Protein AF-A0A9E4J9W4-F1 (afdb_monomer)

Foldseek 3Di:
DDDDDDDDDDDDDDDDDDDDDDDDDDDDDDDPDPDPPPPPQPQDDFADDDQAWDAAQVRQKTKWKKWAAPVGDIDTWGWADDADNFWGFTDRDDNVDTFKIWGWADCCVPPLAIWIFMATPDLIKMKMKMFRSNDGQADPVRHGFQGMDIDIDHRNDPDDPDPDPDPVNVVVCCVVVDPSRDTGDGHGSVPGDDD

Solvent-accessible surface area (backbone atoms only — not comparable to full-atom values): 12034 Å² total; per-residue (Å²): 137,89,80,86,84,84,84,82,86,85,83,86,79,84,91,80,88,87,85,88,87,89,81,89,85,88,83,89,78,76,90,79,77,94,73,82,78,77,79,69,74,92,65,70,74,53,34,70,71,52,66,46,30,46,47,27,61,90,24,37,29,32,32,42,36,42,36,36,42,96,90,68,55,69,49,66,28,32,56,50,81,85,62,56,58,39,34,42,40,28,17,68,88,44,91,89,49,69,30,33,43,39,35,49,44,89,33,42,96,79,73,39,14,30,28,41,37,43,36,57,74,60,57,55,12,34,42,37,39,42,30,39,38,82,50,49,67,47,50,98,88,67,48,77,44,55,27,65,51,79,46,78,43,75,52,57,71,81,68,74,83,66,84,82,69,50,72,65,54,48,51,50,49,40,68,72,69,51,56,79,58,52,72,37,83,70,34,37,62,69,69,38,80,86,128

Mean predicted aligned error: 15.11 Å

Radius of gyration: 28.65 Å; Cα contacts (8 Å, |Δi|>4): 311; chains: 1; bounding box: 55×94×48 Å

Secondary structure (DSSP, 8-state):
-PPPP------PPPP--------------------------S--------SS-EEETTTTEEEEEEEE-TTS-EEE-EE-SS--SSEEEEESS-TTSEEEEEEEEE-HHHHS-EEEEEEE--SSEEEEEEEETTS-SB-TT-PBP--EEEEEE---------TT--HHHHHHHHHHH--S--EEEEE-GGGSPP-

pLDDT: mean 75.74, std 21.85, range [36.53, 98.75]

Nearest PDB structures (foldseek):
  7n34-assembly1_A  TM=3.536E-01  e=7.628E-01  Yersinia aleksiciae
  7n35-assembly2_A  TM=3.300E-01  e=1.867E+00  Yersinia aleksiciae

Sequence (195 aa):
MVFPVVLLLVVAGPLGANEPEAVATAAPHEAENPASLDLESEGDEGCVESDTVMCLQDGRYSVTIEWEKPDGEKGSAKVARPRTKDSGLFYFFDYNNWEVLLKVLDGCAVNEHHWVYAASASDVGMTLVVRDTTLPDQDADGRMLVNSKTFSFEPHSRRAQMPDESDEDYQANVLAKGHPALTASNAFPDACASS

Structure (mmCIF, N/CA/C/O back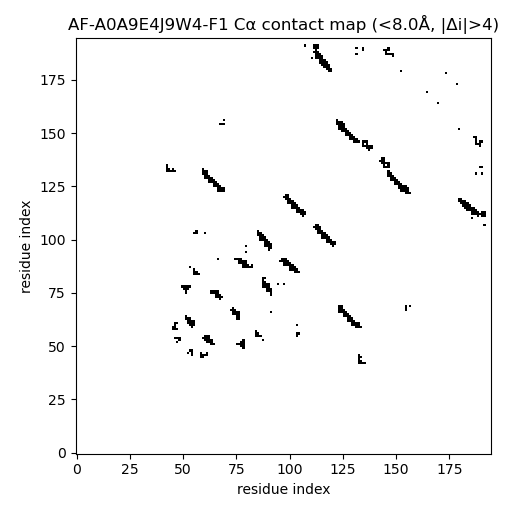bone):
data_AF-A0A9E4J9W4-F1
#
_entry.id   AF-A0A9E4J9W4-F1
#
loop_
_atom_site.group_PDB
_atom_site.id
_atom_site.type_symbol
_atom_site.label_atom_id
_atom_site.label_alt_id
_atom_site.label_comp_id
_atom_site.label_asym_id
_atom_site.label_entity_id
_atom_site.label_seq_id
_atom_site.pdbx_PDB_ins_code
_atom_site.Cartn_x
_atom_site.Cartn_y
_atom_site.Cartn_z
_atom_site.occupancy
_atom_site.B_iso_or_equiv
_atom_site.auth_seq_id
_atom_site.auth_comp_id
_atom_site.auth_asym_id
_atom_site.auth_atom_id
_atom_site.pdbx_PDB_model_num
ATOM 1 N N . MET A 1 1 ? -29.028 -43.267 -23.651 1.00 40.09 1 MET A N 1
ATOM 2 C CA . MET A 1 1 ? -27.726 -43.498 -24.314 1.00 40.09 1 MET A CA 1
ATOM 3 C C . MET A 1 1 ? -26.711 -43.820 -23.229 1.00 40.09 1 MET A C 1
ATOM 5 O O . MET A 1 1 ? -26.812 -43.264 -22.145 1.00 40.09 1 MET A O 1
ATOM 9 N N . VAL A 1 2 ? -25.884 -44.828 -23.478 1.00 41.75 2 VAL A N 1
ATOM 10 C CA . VAL A 1 2 ? -25.189 -45.677 -22.496 1.00 41.75 2 VAL A CA 1
ATOM 11 C C . VAL A 1 2 ? -23.839 -45.068 -22.099 1.00 41.75 2 VAL A C 1
ATOM 13 O O . VAL A 1 2 ? -23.071 -44.700 -22.980 1.00 41.75 2 VAL A O 1
ATOM 16 N N . PHE A 1 3 ? -23.540 -44.998 -20.797 1.00 37.19 3 PHE A N 1
ATOM 17 C CA . PHE A 1 3 ? -22.189 -44.753 -20.269 1.00 37.19 3 PHE A CA 1
ATOM 18 C C . PHE A 1 3 ? -21.497 -46.105 -20.016 1.00 37.19 3 PHE A C 1
ATOM 20 O O . PHE A 1 3 ? -22.124 -46.971 -19.399 1.00 37.19 3 PHE A O 1
ATOM 27 N N . PRO A 1 4 ? -20.245 -46.335 -20.458 1.00 57.94 4 PRO A N 1
ATOM 28 C CA . PRO A 1 4 ? -19.547 -47.573 -20.149 1.00 57.94 4 PRO A CA 1
ATOM 29 C C . PRO A 1 4 ? -18.936 -47.515 -18.742 1.00 57.94 4 PRO A C 1
ATOM 31 O O . PRO A 1 4 ? -18.208 -46.592 -18.386 1.00 57.94 4 PRO A O 1
ATOM 34 N N . VAL A 1 5 ? -19.248 -48.543 -17.957 1.00 41.62 5 VAL A N 1
ATOM 35 C CA . VAL A 1 5 ? -18.636 -48.868 -16.667 1.00 41.62 5 VAL A CA 1
ATOM 36 C C . VAL A 1 5 ? -17.260 -49.483 -16.936 1.00 41.62 5 VAL A C 1
ATOM 38 O O . VAL A 1 5 ? -17.174 -50.523 -17.586 1.00 41.62 5 VAL A O 1
ATOM 41 N N . VAL A 1 6 ? -16.187 -48.862 -16.439 1.00 45.19 6 VAL A N 1
ATOM 42 C CA . VAL A 1 6 ? -14.844 -49.463 -16.416 1.00 45.19 6 VAL A CA 1
ATOM 43 C C . VAL A 1 6 ? -14.612 -50.054 -15.028 1.00 45.19 6 VAL A C 1
ATOM 45 O O . VAL A 1 6 ? -14.499 -49.340 -14.036 1.00 45.19 6 VAL A O 1
ATOM 48 N N . LEU A 1 7 ? -14.590 -51.384 -14.980 1.00 37.72 7 LEU A N 1
ATOM 49 C CA . LEU A 1 7 ? -14.296 -52.214 -13.817 1.00 37.72 7 LEU A CA 1
ATOM 50 C C . LEU A 1 7 ? -12.770 -52.367 -13.694 1.00 37.72 7 LEU A C 1
ATOM 52 O O . LEU A 1 7 ? -12.158 -53.033 -14.528 1.00 37.72 7 LEU A O 1
ATOM 56 N N . LEU A 1 8 ? -12.154 -51.761 -12.675 1.00 41.88 8 LEU A N 1
ATOM 57 C CA . LEU A 1 8 ? -10.738 -51.973 -12.355 1.00 41.88 8 LEU A CA 1
ATOM 58 C C . LEU A 1 8 ? -10.615 -53.129 -11.345 1.00 41.88 8 LEU A C 1
ATOM 60 O O . LEU A 1 8 ? -11.102 -53.038 -10.219 1.00 41.88 8 LEU A O 1
ATOM 64 N N . LEU A 1 9 ? -9.989 -54.229 -11.765 1.00 40.75 9 LEU A N 1
ATOM 65 C 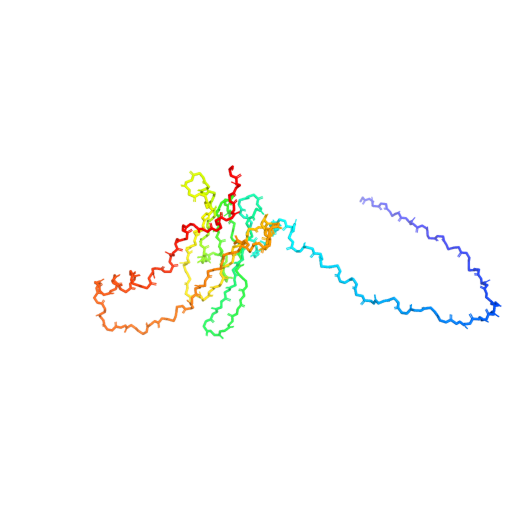CA . LEU A 1 9 ? -9.664 -55.391 -10.932 1.00 40.75 9 LEU A CA 1
ATOM 66 C C . LEU A 1 9 ? -8.462 -55.078 -10.026 1.00 40.75 9 LEU A C 1
ATOM 68 O O . LEU A 1 9 ? -7.374 -54.788 -10.516 1.00 40.75 9 LEU A O 1
ATOM 72 N N . VAL A 1 10 ? -8.653 -55.188 -8.710 1.00 42.84 10 VAL A N 1
ATOM 73 C CA . VAL A 1 10 ? -7.576 -55.192 -7.707 1.00 42.84 10 VAL A CA 1
ATOM 74 C C . VAL A 1 10 ? -7.053 -56.624 -7.573 1.00 42.84 10 VAL A C 1
ATOM 76 O O . VAL A 1 10 ? -7.813 -57.528 -7.229 1.00 42.84 10 VAL A O 1
ATOM 79 N N . VAL A 1 11 ? -5.763 -56.842 -7.841 1.00 46.88 11 VAL A N 1
ATOM 80 C CA . VAL A 1 11 ? -5.088 -58.130 -7.610 1.00 46.88 11 VAL A CA 1
ATOM 81 C C . VAL A 1 11 ? -4.341 -58.054 -6.278 1.00 46.88 11 VAL A C 1
ATOM 83 O O . VAL A 1 11 ? -3.412 -57.265 -6.129 1.00 46.88 11 VAL A O 1
ATOM 86 N N . ALA A 1 12 ? -4.761 -58.866 -5.306 1.00 42.09 12 ALA A N 1
ATOM 87 C CA . ALA A 1 12 ? -4.090 -59.045 -4.020 1.00 42.09 12 ALA A CA 1
ATOM 88 C C . ALA A 1 12 ? -2.952 -60.078 -4.148 1.00 42.09 12 ALA A C 1
ATOM 90 O O . ALA A 1 12 ? -3.188 -61.210 -4.569 1.00 42.09 12 ALA A O 1
ATOM 91 N N . GLY A 1 13 ? -1.724 -59.687 -3.792 1.00 43.47 13 GLY A N 1
ATOM 92 C CA . GLY A 1 13 ? -0.571 -60.586 -3.645 1.00 43.47 13 GLY A CA 1
ATOM 93 C C . GLY A 1 13 ? -0.479 -61.173 -2.226 1.00 43.47 13 GLY A C 1
ATOM 94 O O . GLY A 1 13 ? -1.018 -60.576 -1.292 1.00 43.47 13 GLY A O 1
ATOM 95 N N . PRO A 1 14 ? 0.159 -62.345 -2.040 1.00 51.69 14 PRO A N 1
ATOM 96 C CA . PRO A 1 14 ? 0.088 -63.086 -0.788 1.00 51.69 14 PRO A CA 1
ATOM 97 C C . PRO A 1 14 ? 1.025 -62.543 0.297 1.00 51.69 14 PRO A C 1
ATOM 99 O O . PRO A 1 14 ? 2.137 -62.085 0.039 1.00 51.69 14 PRO A O 1
ATOM 102 N N . LEU A 1 15 ? 0.539 -62.674 1.531 1.00 39.22 15 LEU A N 1
ATOM 103 C CA . LEU A 1 15 ? 1.220 -62.430 2.797 1.00 39.22 15 LEU A CA 1
ATOM 104 C C . LEU A 1 15 ? 2.363 -63.440 2.991 1.00 39.22 15 LEU A C 1
ATOM 106 O O . LEU A 1 15 ? 2.118 -64.642 3.083 1.00 39.22 15 LEU A O 1
ATOM 110 N N . GLY A 1 16 ? 3.599 -62.949 3.072 1.00 36.53 16 GLY A N 1
ATOM 111 C CA . GLY A 1 16 ? 4.771 -63.717 3.488 1.00 36.53 16 GLY A CA 1
ATOM 112 C C . GLY A 1 16 ? 5.208 -63.280 4.880 1.00 36.53 16 GLY A C 1
ATOM 113 O O . GLY A 1 16 ? 5.730 -62.182 5.045 1.00 36.53 16 GLY A O 1
ATOM 114 N N . ALA A 1 17 ? 4.961 -64.132 5.872 1.00 42.09 17 ALA A N 1
ATOM 115 C CA . ALA A 1 17 ? 5.467 -64.002 7.232 1.00 42.09 17 ALA A CA 1
ATOM 116 C C . ALA A 1 17 ? 6.948 -64.404 7.288 1.00 42.09 17 ALA A C 1
ATOM 118 O O . ALA A 1 17 ? 7.301 -65.438 6.727 1.00 42.09 17 ALA A O 1
ATOM 119 N N . ASN A 1 18 ? 7.781 -63.624 7.981 1.00 39.56 18 ASN A N 1
ATOM 120 C CA . ASN A 1 18 ? 9.059 -64.077 8.537 1.00 39.56 18 ASN A CA 1
ATOM 121 C C . ASN A 1 18 ? 9.551 -63.104 9.622 1.00 39.56 18 ASN A C 1
ATOM 123 O O . ASN A 1 18 ? 9.911 -61.972 9.325 1.00 39.56 18 ASN A O 1
ATOM 127 N N . GLU A 1 19 ? 9.601 -63.594 10.857 1.00 40.97 19 GLU A N 1
ATOM 128 C CA . GLU A 1 19 ? 10.420 -63.133 11.989 1.00 40.97 19 GLU A CA 1
ATOM 129 C C . GLU A 1 19 ? 10.500 -64.316 12.985 1.00 40.97 19 GLU A C 1
ATOM 131 O O . GLU A 1 19 ? 9.614 -65.180 12.922 1.00 40.97 19 GLU A O 1
ATOM 136 N N . PRO A 1 20 ? 11.449 -64.387 13.946 1.00 49.16 20 PRO A N 1
ATOM 137 C CA . PRO A 1 20 ? 12.605 -63.511 14.194 1.00 49.16 20 PRO A CA 1
ATOM 138 C C . PRO A 1 20 ? 13.917 -64.279 14.519 1.00 49.16 20 PRO A C 1
ATOM 140 O O . PRO A 1 20 ? 13.883 -65.422 14.958 1.00 49.16 20 PRO A O 1
ATOM 143 N N . GLU A 1 21 ? 15.078 -63.620 14.448 1.00 39.62 21 GLU A N 1
ATOM 144 C CA . GLU A 1 21 ? 16.197 -63.919 15.361 1.00 39.62 21 GLU A CA 1
ATOM 145 C C . GLU A 1 21 ? 16.888 -62.617 15.777 1.00 39.62 21 GLU A C 1
ATOM 147 O O . GLU A 1 21 ? 17.316 -61.810 14.954 1.00 39.62 21 GLU A O 1
ATOM 152 N N . ALA A 1 22 ? 16.952 -62.415 17.091 1.00 39.72 22 ALA A N 1
ATOM 153 C CA . ALA A 1 22 ? 17.559 -61.279 17.757 1.00 39.72 22 ALA A CA 1
ATOM 154 C C . ALA A 1 22 ? 18.961 -61.647 18.248 1.00 39.72 22 ALA A C 1
ATOM 156 O O . ALA A 1 22 ? 19.110 -62.665 18.916 1.00 39.72 22 ALA A O 1
ATOM 157 N N . VAL A 1 23 ? 19.948 -60.769 18.048 1.00 37.78 23 VAL A N 1
ATOM 158 C CA . VAL A 1 23 ? 21.103 -60.651 18.953 1.00 37.78 23 VAL A CA 1
ATOM 159 C C . VAL A 1 23 ? 21.488 -59.179 19.067 1.00 37.78 23 VAL A C 1
ATOM 161 O O . VAL A 1 23 ? 21.827 -58.522 18.087 1.00 37.78 23 VAL A O 1
ATOM 164 N N . ALA A 1 24 ? 21.419 -58.671 20.294 1.00 41.31 24 ALA A N 1
ATOM 165 C CA . ALA A 1 24 ? 21.788 -57.320 20.668 1.00 41.31 24 ALA A CA 1
ATOM 166 C C . ALA A 1 24 ? 23.300 -57.196 20.923 1.00 41.31 24 ALA A C 1
ATOM 168 O O . ALA A 1 24 ? 23.922 -58.067 21.529 1.00 41.31 24 ALA A O 1
ATOM 169 N N . THR A 1 25 ? 23.871 -56.051 20.559 1.00 37.06 25 THR A N 1
ATOM 170 C CA . THR A 1 25 ? 24.978 -55.429 21.295 1.00 37.06 25 THR A CA 1
ATOM 171 C C . THR A 1 25 ? 24.794 -53.919 21.217 1.00 37.06 25 THR A C 1
ATOM 173 O O . THR A 1 25 ? 24.696 -53.352 20.133 1.00 37.06 25 THR A O 1
ATOM 176 N N . ALA A 1 26 ? 24.701 -53.290 22.386 1.00 39.28 26 ALA A N 1
ATOM 177 C CA . ALA A 1 26 ? 24.590 -51.854 22.574 1.00 39.28 26 ALA A CA 1
ATOM 178 C C . ALA A 1 26 ? 25.929 -51.294 23.069 1.00 39.28 26 ALA A C 1
ATOM 180 O O . ALA A 1 26 ? 26.507 -51.844 24.005 1.00 39.28 26 ALA A O 1
ATOM 181 N N . ALA A 1 27 ? 26.364 -50.175 22.490 1.00 48.28 27 ALA A N 1
ATOM 182 C CA . ALA A 1 27 ? 27.070 -49.091 23.174 1.00 48.28 27 ALA A CA 1
ATOM 183 C C . ALA A 1 27 ? 26.976 -47.807 22.314 1.00 48.28 27 ALA A C 1
ATOM 185 O O . ALA A 1 27 ? 26.840 -47.915 21.095 1.00 48.28 27 ALA A O 1
ATOM 186 N N . PRO A 1 28 ? 26.968 -46.615 22.935 1.00 44.03 28 PRO A N 1
ATOM 187 C CA . PRO A 1 28 ? 26.318 -45.419 22.406 1.00 44.03 28 PRO A CA 1
ATOM 188 C C . PRO A 1 28 ? 27.281 -44.541 21.601 1.00 44.03 28 PRO A C 1
ATOM 190 O O . PRO A 1 28 ? 28.422 -44.350 22.014 1.00 44.03 28 PRO A O 1
ATOM 193 N N . HIS A 1 29 ? 26.807 -43.960 20.499 1.00 44.25 29 HIS A N 1
ATOM 194 C CA . HIS A 1 29 ? 27.486 -42.841 19.852 1.00 44.25 29 HIS A CA 1
ATOM 195 C C . HIS A 1 29 ? 26.563 -41.626 19.877 1.00 44.25 29 HIS A C 1
ATOM 197 O O . HIS A 1 29 ? 25.445 -41.695 19.376 1.00 44.25 29 HIS A O 1
ATOM 203 N N . GLU A 1 30 ? 27.057 -40.594 20.563 1.00 45.34 30 GLU A N 1
ATOM 204 C CA . GLU A 1 30 ? 26.755 -39.169 20.479 1.00 45.34 30 GLU A CA 1
ATOM 205 C C . GLU A 1 30 ? 25.381 -38.737 19.944 1.00 45.34 30 GLU A C 1
ATOM 207 O O . GLU A 1 30 ? 25.027 -38.933 18.786 1.00 45.34 30 GLU A O 1
ATOM 212 N N . ALA A 1 31 ? 24.658 -38.010 20.795 1.00 46.22 31 ALA A N 1
ATOM 213 C CA . ALA A 1 31 ? 23.544 -37.167 20.402 1.00 46.22 31 ALA A CA 1
ATOM 214 C C . ALA A 1 31 ? 23.989 -36.146 19.339 1.00 46.22 31 ALA A C 1
ATOM 216 O O . ALA A 1 31 ? 24.624 -35.140 19.659 1.00 46.22 31 ALA A O 1
ATOM 217 N N . GLU A 1 32 ? 23.629 -36.386 18.080 1.00 52.22 32 GLU A N 1
ATOM 218 C CA . GLU A 1 32 ? 23.668 -35.355 17.050 1.00 52.22 32 GLU A CA 1
ATOM 219 C C . GLU A 1 32 ? 22.502 -34.386 17.306 1.00 52.22 32 GLU A C 1
ATOM 221 O O . GLU A 1 32 ? 21.323 -34.738 17.292 1.00 52.22 32 GLU A O 1
ATOM 226 N N . ASN A 1 33 ? 22.884 -33.168 17.676 1.00 57.22 33 ASN A N 1
ATOM 227 C CA . ASN A 1 33 ? 22.053 -32.044 18.081 1.00 57.22 33 ASN A CA 1
ATOM 228 C C . ASN A 1 33 ? 20.895 -31.746 17.090 1.00 57.22 33 ASN A C 1
ATOM 230 O O . ASN A 1 33 ? 21.168 -31.492 15.916 1.00 57.22 33 ASN A O 1
ATOM 234 N N . PRO A 1 34 ? 19.621 -31.690 17.532 1.00 55.09 34 PRO A N 1
ATOM 235 C CA . PRO A 1 34 ? 18.485 -31.353 16.681 1.00 55.09 34 PRO A CA 1
ATOM 236 C C . PRO A 1 34 ? 18.298 -29.832 16.635 1.00 55.09 34 PRO A C 1
ATOM 238 O O . PRO A 1 34 ? 17.518 -29.278 17.403 1.00 55.09 34 PRO A O 1
ATOM 241 N N . ALA A 1 35 ? 19.031 -29.138 15.766 1.00 53.44 35 ALA A N 1
ATOM 242 C CA . ALA A 1 35 ? 18.777 -27.724 15.478 1.00 53.44 35 ALA A CA 1
ATOM 243 C C . ALA A 1 35 ? 19.494 -27.266 14.200 1.00 53.44 35 ALA A C 1
ATOM 245 O O . ALA A 1 35 ? 20.394 -26.432 14.246 1.00 53.44 35 ALA A O 1
ATOM 246 N N . SER A 1 36 ? 19.076 -27.776 13.049 1.00 57.59 36 SER A N 1
ATOM 247 C CA . SER A 1 36 ? 19.084 -26.960 11.837 1.00 57.59 36 SER A CA 1
ATOM 248 C C . SER A 1 36 ? 17.645 -26.515 11.617 1.00 57.59 36 SER A C 1
ATOM 250 O O . SER A 1 36 ? 16.872 -27.159 10.915 1.00 57.59 36 SER A O 1
ATOM 252 N N . LEU A 1 37 ? 17.250 -25.449 12.318 1.00 45.22 37 LEU A N 1
ATOM 253 C CA . LEU A 1 37 ? 16.209 -24.588 11.779 1.00 45.22 37 LEU A CA 1
ATOM 254 C C . LEU A 1 37 ? 16.873 -23.923 10.584 1.00 45.22 37 LEU A C 1
ATOM 256 O O . LEU A 1 37 ? 17.643 -22.976 10.750 1.00 45.22 37 LEU A O 1
ATOM 260 N N . ASP A 1 38 ? 16.663 -24.504 9.409 1.00 49.53 38 ASP A N 1
ATOM 261 C CA . ASP A 1 38 ? 16.866 -23.796 8.164 1.00 49.53 38 ASP A CA 1
ATOM 262 C C . ASP A 1 38 ? 16.011 -22.533 8.277 1.00 49.53 38 ASP A C 1
ATOM 264 O O . ASP A 1 38 ? 14.783 -22.574 8.228 1.00 49.53 38 ASP A O 1
ATOM 268 N N . LEU A 1 39 ? 16.661 -21.406 8.567 1.00 50.56 39 LEU A N 1
ATOM 269 C CA . LEU A 1 39 ? 16.070 -20.095 8.374 1.00 50.56 39 LEU A CA 1
ATOM 270 C C . LEU A 1 39 ? 16.008 -19.923 6.861 1.00 50.56 39 LEU A C 1
ATOM 272 O O . LEU A 1 39 ? 16.901 -19.334 6.253 1.00 50.56 39 LEU A O 1
ATOM 276 N N . GLU A 1 40 ? 15.002 -20.553 6.256 1.00 47.72 40 GLU A N 1
ATOM 277 C CA . GLU A 1 40 ? 14.599 -20.283 4.890 1.00 47.72 40 GLU A CA 1
ATOM 278 C C . GLU A 1 40 ? 14.449 -18.769 4.794 1.00 47.72 40 GLU A C 1
ATOM 280 O O . GLU A 1 40 ? 13.715 -18.135 5.554 1.00 47.72 40 GLU A O 1
ATOM 285 N N . SER A 1 41 ? 15.275 -18.181 3.938 1.00 49.69 41 SER A N 1
ATOM 286 C CA . SER A 1 41 ? 15.249 -16.764 3.637 1.00 49.69 41 SER A CA 1
ATOM 287 C C . SER A 1 41 ? 13.825 -16.406 3.210 1.00 49.69 41 SER A C 1
ATOM 289 O O . SER A 1 41 ? 13.419 -16.718 2.095 1.00 49.69 41 SER A O 1
ATOM 291 N N . GLU A 1 42 ? 13.052 -15.765 4.091 1.00 52.66 42 GLU A N 1
ATOM 292 C CA . GLU A 1 42 ? 11.746 -15.174 3.762 1.00 52.66 42 GLU A CA 1
ATOM 293 C C . GLU A 1 42 ? 11.940 -13.893 2.933 1.00 52.66 42 GLU A C 1
ATOM 295 O O . GLU A 1 42 ? 11.527 -12.785 3.293 1.00 52.66 42 GLU A O 1
ATOM 300 N N . GLY A 1 43 ? 12.646 -14.051 1.822 1.00 56.81 43 GLY A N 1
ATOM 301 C CA . GLY A 1 43 ? 13.078 -12.987 0.944 1.00 56.81 43 GLY A CA 1
ATOM 302 C C . GLY A 1 43 ? 13.353 -13.515 -0.451 1.00 56.81 43 GLY A C 1
ATOM 303 O O . GLY A 1 43 ? 14.438 -13.274 -0.955 1.00 56.81 43 GLY A O 1
ATOM 304 N N . ASP A 1 44 ? 12.408 -14.247 -1.053 1.00 58.34 44 ASP A N 1
ATOM 305 C CA . ASP A 1 44 ? 12.418 -14.423 -2.516 1.00 58.34 44 ASP A CA 1
ATOM 306 C C . ASP A 1 44 ? 11.091 -14.873 -3.155 1.00 58.34 44 ASP A C 1
ATOM 308 O O . ASP A 1 44 ? 11.056 -15.250 -4.324 1.00 58.34 44 ASP A O 1
ATOM 312 N N . GLU A 1 45 ? 9.963 -14.840 -2.444 1.00 73.06 45 GLU A N 1
ATOM 313 C CA . GLU A 1 45 ? 8.674 -14.956 -3.127 1.00 73.06 45 GLU A CA 1
ATOM 314 C C . GLU A 1 45 ? 8.178 -13.540 -3.414 1.00 73.06 45 GLU A C 1
ATOM 316 O O . GLU A 1 45 ? 7.809 -12.785 -2.511 1.00 73.06 45 GLU A O 1
ATOM 321 N N . GLY A 1 46 ? 8.239 -13.152 -4.693 1.00 88.44 46 GLY A N 1
ATOM 322 C CA . GLY A 1 46 ? 7.650 -11.906 -5.180 1.00 88.44 46 GLY A CA 1
ATOM 323 C C . GLY A 1 46 ? 6.180 -11.767 -4.765 1.00 88.44 46 GLY A C 1
ATOM 324 O O . GLY A 1 46 ? 5.567 -12.697 -4.244 1.00 88.44 46 GLY A O 1
ATOM 325 N N . CYS A 1 47 ? 5.569 -10.606 -4.992 1.00 96.50 47 CYS A N 1
ATOM 326 C CA . CYS A 1 47 ? 4.200 -10.402 -4.530 1.00 96.50 47 CYS A CA 1
ATOM 327 C C . CYS A 1 47 ? 3.214 -11.415 -5.144 1.00 96.50 47 CYS A C 1
ATOM 329 O O . CYS A 1 47 ? 3.050 -11.486 -6.366 1.00 96.50 47 CYS A O 1
ATOM 331 N N . VAL A 1 48 ? 2.508 -12.147 -4.275 1.00 96.88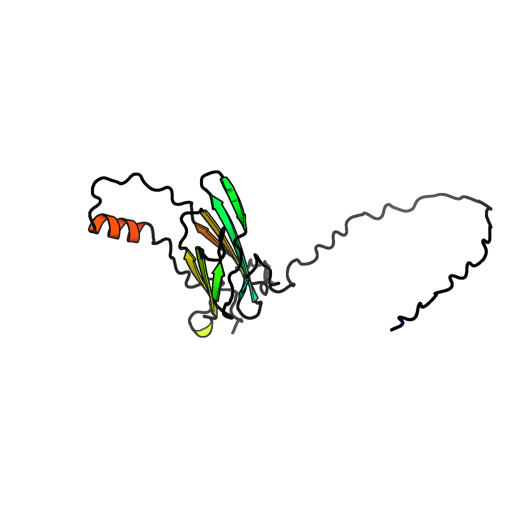 48 VAL A N 1
ATOM 332 C CA . VAL A 1 48 ? 1.434 -13.078 -4.640 1.00 96.88 48 VAL A CA 1
ATOM 333 C C . VAL A 1 48 ? 0.080 -12.406 -4.419 1.00 96.88 48 VAL A C 1
ATOM 335 O O . VAL A 1 48 ? -0.290 -12.075 -3.294 1.00 96.88 48 VAL A O 1
ATOM 338 N N . GLU A 1 49 ? -0.670 -12.199 -5.502 1.00 96.56 49 GLU A N 1
ATOM 339 C CA . GLU A 1 49 ? -1.972 -11.525 -5.453 1.00 96.56 49 GLU A CA 1
ATOM 340 C C . GLU A 1 49 ? -3.011 -12.369 -4.699 1.00 96.56 49 GLU A C 1
ATOM 342 O O . GLU A 1 49 ? -3.128 -13.577 -4.918 1.00 96.56 49 GLU A O 1
ATOM 347 N N . SER A 1 50 ? -3.834 -11.720 -3.876 1.00 97.62 50 SER A N 1
ATOM 348 C CA . SER A 1 50 ? -4.981 -12.347 -3.214 1.00 97.62 50 SER A CA 1
ATOM 349 C C . SER A 1 50 ? -6.145 -11.359 -3.073 1.00 97.62 50 SER A C 1
ATOM 351 O O . SER A 1 50 ? -6.079 -10.225 -3.551 1.00 97.62 50 SER A O 1
ATOM 353 N N . ASP A 1 51 ? -7.223 -11.770 -2.402 1.00 97.94 51 ASP A N 1
ATOM 354 C CA . ASP A 1 51 ? -8.344 -10.874 -2.094 1.00 97.94 51 ASP A CA 1
ATOM 355 C C . ASP A 1 51 ? -7.960 -9.740 -1.129 1.00 97.94 51 ASP A C 1
ATOM 357 O O . ASP A 1 51 ? -8.666 -8.735 -1.076 1.00 97.94 51 ASP A O 1
ATOM 361 N N . THR A 1 52 ? -6.859 -9.872 -0.382 1.00 98.56 52 THR A N 1
ATOM 362 C CA . THR A 1 52 ? -6.383 -8.896 0.620 1.00 98.56 52 THR A CA 1
ATOM 363 C C . THR A 1 52 ? -4.977 -8.361 0.331 1.00 98.56 52 THR A C 1
ATOM 365 O O . THR A 1 52 ? -4.531 -7.427 0.997 1.00 98.56 52 THR A O 1
ATOM 368 N N . VAL A 1 53 ? -4.286 -8.913 -0.673 1.00 98.44 53 VAL A N 1
ATOM 369 C CA . VAL A 1 53 ? -2.942 -8.501 -1.101 1.00 98.44 53 VAL A CA 1
ATOM 370 C C . VAL A 1 53 ? -3.005 -7.942 -2.517 1.00 98.44 53 VAL A C 1
ATOM 372 O O . VAL A 1 53 ? -3.363 -8.651 -3.460 1.00 98.44 53 VAL A O 1
ATOM 375 N N . MET A 1 54 ? -2.624 -6.673 -2.673 1.00 98.38 54 MET A N 1
ATOM 376 C CA . MET A 1 54 ? -2.506 -6.026 -3.979 1.00 98.38 54 MET A CA 1
ATOM 377 C C . MET A 1 54 ? -1.044 -5.967 -4.419 1.00 98.38 54 MET A C 1
ATOM 379 O O . MET A 1 54 ? -0.219 -5.353 -3.745 1.00 98.38 54 MET A O 1
ATOM 383 N N . CYS A 1 55 ? -0.751 -6.532 -5.589 1.00 97.94 55 CYS A N 1
ATOM 384 C CA . CYS A 1 55 ? 0.575 -6.516 -6.191 1.00 97.94 55 CYS A CA 1
ATOM 385 C C . CYS A 1 55 ? 0.723 -5.413 -7.242 1.00 97.94 55 CYS A C 1
ATOM 387 O O . CYS A 1 55 ? 0.081 -5.446 -8.298 1.00 97.94 55 CYS A O 1
ATOM 389 N N . LEU A 1 56 ? 1.596 -4.441 -6.993 1.00 97.56 56 LEU A N 1
ATOM 390 C CA . LEU A 1 56 ? 1.868 -3.324 -7.904 1.00 97.56 56 LEU A CA 1
ATOM 391 C C . LEU A 1 56 ? 3.261 -3.441 -8.535 1.00 97.56 56 LEU A C 1
ATOM 393 O O . LEU A 1 56 ? 4.107 -4.194 -8.054 1.00 97.56 56 LEU A O 1
ATOM 397 N N . GLN A 1 57 ? 3.490 -2.698 -9.621 1.00 96.25 57 GLN A N 1
ATOM 398 C CA . GLN A 1 57 ? 4.749 -2.692 -10.380 1.00 96.25 57 GLN A CA 1
ATOM 399 C C . GLN A 1 57 ? 5.203 -4.105 -10.786 1.00 96.25 57 GLN A C 1
ATOM 401 O O . GLN A 1 57 ? 6.279 -4.554 -10.409 1.00 96.25 57 GLN A O 1
ATOM 406 N N . ASP A 1 58 ? 4.353 -4.819 -11.532 1.00 94.50 58 ASP A N 1
ATOM 407 C CA . ASP A 1 58 ? 4.621 -6.182 -12.031 1.00 94.50 58 ASP A CA 1
ATOM 408 C C . ASP A 1 58 ? 4.973 -7.209 -10.937 1.00 94.50 58 ASP A C 1
ATOM 410 O O . ASP A 1 58 ? 5.739 -8.138 -11.170 1.00 94.50 58 ASP A O 1
ATOM 414 N N . GLY A 1 59 ? 4.398 -7.062 -9.739 1.00 95.31 59 GLY A N 1
ATOM 415 C CA . GLY A 1 59 ? 4.617 -8.000 -8.632 1.00 95.31 59 GLY A CA 1
ATOM 416 C C . GLY A 1 59 ? 5.755 -7.615 -7.689 1.00 95.31 59 GLY A C 1
ATOM 417 O O . GLY A 1 59 ? 6.034 -8.355 -6.754 1.00 95.31 59 GLY A O 1
ATOM 418 N N . ARG A 1 60 ? 6.387 -6.455 -7.889 1.00 96.06 60 ARG A N 1
ATOM 419 C CA . ARG A 1 60 ? 7.447 -5.963 -7.004 1.00 96.06 60 ARG A CA 1
ATOM 420 C C . ARG A 1 60 ? 6.938 -5.499 -5.641 1.00 96.06 60 ARG A C 1
ATOM 422 O O . ARG A 1 60 ? 7.615 -5.696 -4.639 1.00 96.06 60 ARG A O 1
ATOM 429 N N . TYR A 1 61 ? 5.787 -4.831 -5.595 1.00 97.19 61 TYR A N 1
ATOM 430 C CA . TYR A 1 61 ? 5.264 -4.286 -4.341 1.00 97.19 61 TYR A CA 1
ATOM 431 C C . TYR A 1 61 ? 4.070 -5.081 -3.856 1.00 97.19 61 TYR A C 1
ATOM 433 O O . TYR A 1 61 ? 3.074 -5.169 -4.570 1.00 97.19 61 TYR A O 1
ATOM 441 N N . SER A 1 62 ? 4.162 -5.580 -2.626 1.00 97.75 62 SER A N 1
ATOM 442 C CA . SER A 1 62 ? 3.044 -6.143 -1.877 1.00 97.75 62 SER A CA 1
ATOM 443 C C . SER A 1 62 ? 2.402 -5.075 -1.011 1.00 97.75 62 SER A C 1
ATOM 445 O O . SER A 1 62 ? 3.093 -4.314 -0.332 1.00 97.75 62 SER A O 1
ATOM 447 N N . VAL A 1 63 ? 1.076 -5.004 -1.054 1.00 98.12 63 VAL A N 1
ATOM 448 C CA . VAL A 1 63 ? 0.299 -4.031 -0.297 1.00 98.12 63 VAL A CA 1
ATOM 449 C C . VAL A 1 63 ? -0.788 -4.738 0.490 1.00 98.12 63 VAL A C 1
ATOM 451 O O . VAL A 1 63 ? -1.617 -5.440 -0.094 1.00 98.12 63 VAL A O 1
ATOM 454 N N . THR A 1 64 ? -0.838 -4.458 1.789 1.00 98.50 64 THR A N 1
ATOM 455 C CA . THR A 1 64 ? -1.903 -4.895 2.696 1.00 98.50 64 THR A CA 1
ATOM 456 C C . THR A 1 64 ? -2.437 -3.726 3.515 1.00 98.50 64 THR A C 1
ATOM 458 O O . THR A 1 64 ? -1.746 -2.726 3.731 1.00 98.50 64 THR A O 1
ATOM 461 N N . ILE A 1 65 ? -3.689 -3.840 3.961 1.00 98.19 65 ILE A N 1
ATOM 462 C CA . ILE A 1 65 ? -4.299 -2.890 4.892 1.00 98.19 65 ILE A CA 1
ATOM 463 C C . ILE A 1 65 ? -5.094 -3.669 5.932 1.00 98.19 65 ILE A C 1
ATOM 465 O O . ILE A 1 65 ? -5.971 -4.452 5.576 1.00 98.19 65 ILE A O 1
ATOM 469 N N . GLU A 1 66 ? -4.833 -3.393 7.203 1.00 98.31 66 GLU A N 1
ATOM 470 C CA . GLU A 1 66 ? -5.667 -3.831 8.323 1.00 98.31 66 GLU A CA 1
ATOM 471 C C . GLU A 1 66 ? -6.460 -2.634 8.844 1.00 98.31 66 GLU A C 1
ATOM 473 O O . GLU A 1 66 ? -5.882 -1.571 9.071 1.00 98.31 66 GLU A O 1
ATOM 478 N N . TRP A 1 67 ? -7.770 -2.783 9.023 1.00 96.44 67 TRP A N 1
ATOM 479 C CA . TRP A 1 67 ? -8.656 -1.750 9.555 1.00 96.44 67 TRP A CA 1
ATOM 480 C C . TRP A 1 67 ? -9.111 -2.081 10.981 1.00 96.44 67 TRP A C 1
ATOM 482 O O . TRP A 1 67 ? -9.184 -3.245 11.375 1.00 96.44 67 TRP A O 1
ATOM 492 N N . GLU A 1 68 ? -9.432 -1.046 11.755 1.00 94.25 68 GLU A N 1
ATOM 493 C CA . GLU A 1 68 ? -9.933 -1.118 13.126 1.00 94.25 68 GLU A CA 1
ATOM 494 C C . GLU A 1 68 ? -11.011 -0.052 13.360 1.00 94.25 68 GLU A C 1
ATOM 496 O O . GLU A 1 68 ? -10.788 1.154 13.204 1.00 94.25 68 GLU A O 1
ATOM 501 N N . LYS A 1 69 ? -12.208 -0.500 13.741 1.00 89.62 69 LYS A N 1
ATOM 502 C CA . LYS A 1 69 ? -13.323 0.370 14.118 1.00 89.62 69 LYS A CA 1
ATOM 503 C C . LYS A 1 69 ? -13.150 0.902 15.549 1.00 89.62 69 LYS A C 1
ATOM 505 O O . LYS A 1 69 ? -12.451 0.294 16.357 1.00 89.62 69 LYS A O 1
ATOM 510 N N . PRO A 1 70 ? -13.851 1.989 15.926 1.00 84.12 70 PRO A N 1
ATOM 511 C CA . PRO A 1 70 ? -13.793 2.534 17.288 1.00 84.12 70 PRO A CA 1
ATOM 512 C C . PRO A 1 70 ? -14.253 1.574 18.396 1.00 84.12 70 PRO A C 1
ATOM 514 O O . PRO A 1 70 ? -13.908 1.770 19.558 1.00 84.12 70 PRO A O 1
ATOM 517 N N . ASP A 1 71 ? -15.055 0.564 18.055 1.00 87.62 71 ASP A N 1
ATOM 518 C CA . ASP A 1 71 ? -15.497 -0.494 18.970 1.00 87.62 71 ASP A CA 1
ATOM 519 C C . ASP A 1 71 ? -14.454 -1.616 19.151 1.00 87.62 71 ASP A C 1
ATOM 521 O O . ASP A 1 71 ? -14.680 -2.542 19.930 1.00 87.62 71 ASP A O 1
ATOM 525 N N . GLY A 1 72 ? -13.306 -1.514 18.473 1.00 89.81 72 GLY A N 1
ATOM 526 C CA . GLY A 1 72 ? -12.205 -2.472 18.516 1.00 89.81 72 GLY A CA 1
ATOM 527 C C . GLY A 1 72 ? -12.354 -3.648 17.550 1.00 89.81 72 GLY A C 1
ATOM 528 O O . GLY A 1 72 ? -11.494 -4.529 17.543 1.00 89.81 72 GLY A O 1
ATOM 529 N N . GLU A 1 73 ? -13.415 -3.703 16.738 1.00 94.56 73 GLU A N 1
ATOM 530 C CA . GLU A 1 73 ? -13.515 -4.706 15.675 1.00 94.56 73 GLU A CA 1
ATOM 531 C C . GLU A 1 73 ? -12.461 -4.438 14.594 1.00 94.56 73 GLU A C 1
ATOM 533 O O . GLU A 1 73 ? -12.262 -3.294 14.180 1.00 94.56 73 GLU A O 1
ATOM 538 N N . LYS A 1 74 ? -11.808 -5.504 14.120 1.00 96.94 74 LYS A N 1
ATOM 539 C CA . LYS A 1 74 ? -10.714 -5.445 13.146 1.00 96.94 74 LYS A CA 1
ATOM 540 C C . LYS A 1 74 ? -10.969 -6.357 11.957 1.00 96.94 74 LYS A C 1
ATOM 542 O O . LYS A 1 74 ? -11.673 -7.362 12.084 1.00 96.94 74 LYS A O 1
ATOM 547 N N . GLY A 1 75 ? -10.308 -6.066 10.845 1.00 97.75 75 GLY A N 1
ATOM 548 C CA . GLY A 1 75 ? -10.217 -6.988 9.723 1.00 97.75 75 GLY A CA 1
ATOM 549 C C . GLY A 1 75 ? -9.283 -6.501 8.624 1.00 97.75 75 GLY A C 1
ATOM 550 O O . GLY A 1 75 ? -8.824 -5.362 8.634 1.00 97.75 75 GLY A O 1
ATOM 551 N N . SER A 1 76 ? -9.052 -7.364 7.639 1.00 98.62 76 SER A N 1
ATOM 552 C CA . SER A 1 76 ? -8.262 -7.021 6.461 1.00 98.62 76 SER A CA 1
ATOM 553 C C . SER A 1 76 ? -9.117 -6.293 5.428 1.00 98.62 76 SER A C 1
ATOM 555 O O . SER A 1 76 ? -10.272 -6.657 5.170 1.00 98.62 76 SER A O 1
ATOM 557 N N . ALA A 1 77 ? -8.547 -5.269 4.804 1.00 98.50 77 ALA A N 1
ATOM 558 C CA . ALA A 1 77 ? -9.143 -4.645 3.639 1.00 98.50 77 ALA A CA 1
ATOM 559 C C . ALA A 1 77 ? -9.081 -5.587 2.438 1.00 98.50 77 ALA A C 1
ATOM 561 O O . ALA A 1 77 ? -8.152 -6.381 2.281 1.00 98.50 77 ALA A O 1
ATOM 562 N N . LYS A 1 78 ? -10.064 -5.459 1.557 1.00 98.75 78 LYS A N 1
ATOM 563 C CA . LYS A 1 78 ? -10.186 -6.260 0.348 1.00 98.75 78 LYS A CA 1
ATOM 564 C C . LYS A 1 78 ? -9.841 -5.438 -0.879 1.00 98.75 78 LYS A C 1
ATOM 566 O O . LYS A 1 78 ? -10.168 -4.254 -0.966 1.00 98.75 78 LYS A O 1
ATOM 571 N N . VAL A 1 79 ? -9.200 -6.075 -1.847 1.00 98.56 79 VAL A N 1
ATOM 572 C CA . VAL A 1 79 ? -8.749 -5.430 -3.076 1.00 98.56 79 VAL A CA 1
ATOM 573 C C . VAL A 1 79 ? -9.918 -5.272 -4.050 1.00 98.56 79 VAL A C 1
ATOM 575 O O . VAL A 1 79 ? -10.576 -6.244 -4.422 1.00 98.56 79 VAL A O 1
ATOM 578 N N . ALA A 1 80 ? -10.170 -4.046 -4.510 1.00 97.62 80 ALA A N 1
ATOM 579 C CA . ALA A 1 80 ? -11.159 -3.773 -5.548 1.00 97.62 80 ALA A CA 1
ATOM 580 C C . ALA A 1 80 ? -10.594 -4.030 -6.959 1.00 97.62 80 ALA A C 1
ATOM 582 O O . ALA A 1 80 ? -9.386 -3.951 -7.214 1.00 97.62 80 ALA A O 1
ATOM 583 N N . ARG A 1 81 ? -11.491 -4.333 -7.905 1.00 93.75 81 ARG A N 1
ATOM 584 C CA . ARG A 1 81 ? -11.173 -4.574 -9.320 1.00 93.75 81 ARG A CA 1
ATOM 585 C C . ARG A 1 81 ? -12.088 -3.736 -10.226 1.00 93.75 81 ARG A C 1
ATOM 587 O O . ARG A 1 81 ? -13.243 -3.519 -9.868 1.00 93.75 81 ARG A O 1
ATOM 594 N N . PRO A 1 82 ? -11.629 -3.325 -11.425 1.00 92.81 82 PRO A N 1
ATOM 595 C CA . PRO A 1 82 ? -10.278 -3.490 -11.974 1.00 92.81 82 PRO A CA 1
ATOM 596 C C . PRO A 1 82 ? -9.255 -2.533 -11.333 1.00 92.81 82 PRO A C 1
ATOM 598 O O . PRO A 1 82 ? -9.623 -1.586 -10.647 1.00 92.81 82 PRO A O 1
ATOM 601 N N . ARG A 1 83 ? -7.962 -2.775 -11.579 1.00 94.19 83 ARG A N 1
ATOM 602 C CA . ARG A 1 83 ? -6.841 -1.928 -11.134 1.00 94.19 83 ARG A CA 1
ATOM 603 C C . ARG A 1 83 ? -5.818 -1.751 -12.259 1.00 94.19 83 ARG A C 1
ATOM 605 O O . ARG A 1 83 ? -5.902 -2.448 -13.270 1.00 94.19 83 ARG A O 1
ATOM 612 N N . THR A 1 84 ? -4.863 -0.840 -12.098 1.00 97.06 84 THR A N 1
ATOM 613 C CA . THR A 1 84 ? -3.730 -0.699 -13.027 1.00 97.06 84 THR A CA 1
ATOM 614 C C . THR A 1 84 ? -2.501 -1.438 -12.484 1.00 97.06 84 THR A C 1
ATOM 616 O O . THR A 1 84 ? -2.522 -1.983 -11.377 1.00 97.06 84 THR A O 1
ATOM 619 N N . LYS A 1 85 ? -1.413 -1.456 -13.265 1.00 97.00 85 LYS A N 1
ATOM 620 C CA . LYS A 1 85 ? -0.099 -1.931 -12.804 1.00 97.00 85 LYS A CA 1
ATOM 621 C C . LYS A 1 85 ? 0.405 -1.134 -11.593 1.00 97.00 85 LYS A C 1
ATOM 623 O O . LYS A 1 85 ? 1.034 -1.698 -10.704 1.00 97.00 85 LYS A O 1
ATOM 628 N N . ASP A 1 86 ? 0.100 0.160 -11.557 1.00 97.00 86 ASP A N 1
ATOM 629 C CA . ASP A 1 86 ? 0.716 1.109 -10.629 1.00 97.00 86 ASP A CA 1
ATOM 630 C C . ASP A 1 86 ? -0.237 1.555 -9.520 1.00 97.00 86 ASP A C 1
ATOM 632 O O . ASP A 1 86 ? 0.166 2.277 -8.613 1.00 97.00 86 ASP A O 1
ATOM 636 N N . SER A 1 87 ? -1.531 1.251 -9.620 1.00 97.25 87 SER A N 1
ATOM 637 C CA . SER A 1 87 ? -2.554 1.823 -8.741 1.00 97.25 87 SER A CA 1
ATOM 638 C C . SER A 1 87 ? -3.743 0.895 -8.563 1.00 97.25 87 SER A C 1
ATOM 640 O O . SER A 1 87 ? -4.114 0.162 -9.480 1.00 97.25 87 SER A O 1
ATOM 642 N N . GLY A 1 88 ? -4.397 0.992 -7.412 1.00 97.56 88 GLY A N 1
ATOM 643 C CA . GLY A 1 88 ? -5.616 0.254 -7.119 1.00 97.56 88 GLY A CA 1
ATOM 644 C C . GLY A 1 88 ? -6.360 0.817 -5.918 1.00 97.56 88 GLY A C 1
ATOM 645 O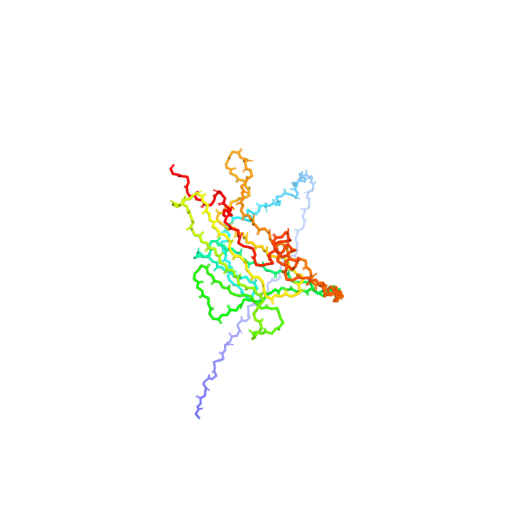 O . GLY A 1 88 ? -5.965 1.824 -5.331 1.00 97.56 88 GLY A O 1
ATOM 646 N N . LEU A 1 89 ? -7.467 0.161 -5.587 1.00 98.12 89 LEU A N 1
ATOM 647 C CA . LEU A 1 89 ? -8.375 0.572 -4.525 1.00 98.12 89 LEU A CA 1
ATOM 648 C C . LEU A 1 89 ? -8.597 -0.573 -3.538 1.00 98.12 89 LEU A C 1
ATOM 650 O O . LEU A 1 89 ? -8.567 -1.743 -3.929 1.00 98.12 89 LEU A O 1
ATOM 654 N N . PHE A 1 90 ? -8.871 -0.223 -2.286 1.00 98.38 90 PHE A N 1
ATOM 655 C CA . PHE A 1 90 ? -9.340 -1.143 -1.256 1.00 98.38 90 PHE A CA 1
ATOM 656 C C . PHE A 1 90 ? -10.733 -0.753 -0.765 1.00 98.38 90 PHE A C 1
ATOM 658 O O . PHE A 1 90 ? -11.093 0.425 -0.743 1.00 98.38 90 PHE A O 1
ATOM 665 N N . TYR A 1 91 ? -11.494 -1.752 -0.334 1.00 98.19 91 TYR A N 1
ATOM 666 C CA . TYR A 1 91 ? -12.747 -1.604 0.400 1.00 98.19 91 TYR A CA 1
ATOM 667 C C . TYR A 1 91 ? -12.684 -2.420 1.694 1.00 98.19 91 TYR A C 1
ATOM 669 O O . TYR A 1 91 ? -11.931 -3.390 1.777 1.00 98.19 91 TYR A O 1
ATOM 677 N N . PHE A 1 92 ? -13.459 -2.048 2.712 1.00 96.94 92 PHE A N 1
ATOM 678 C CA . PHE A 1 92 ? -13.469 -2.766 3.995 1.00 96.94 92 PHE A CA 1
ATOM 679 C C . PHE A 1 92 ? -14.683 -3.688 4.102 1.00 96.94 92 PHE A C 1
ATOM 681 O O . PHE A 1 92 ? -14.546 -4.912 4.131 1.00 96.94 92 PHE A O 1
ATOM 688 N N . PHE A 1 93 ? -15.878 -3.096 4.110 1.00 95.19 93 PHE A N 1
ATOM 689 C CA . PHE A 1 93 ? -17.118 -3.804 4.437 1.00 95.19 93 PHE A CA 1
ATOM 690 C C . PHE A 1 93 ? -17.935 -4.169 3.196 1.00 95.19 93 PHE A C 1
ATOM 692 O O . PHE A 1 93 ? -18.318 -5.325 3.021 1.00 95.19 93 PHE A O 1
ATOM 699 N N . ASP A 1 94 ? -18.180 -3.187 2.326 1.00 96.50 94 ASP A N 1
ATOM 700 C CA . ASP A 1 94 ? -19.002 -3.326 1.123 1.00 96.50 94 ASP A CA 1
ATOM 701 C C . ASP A 1 94 ? -18.152 -3.063 -0.122 1.00 96.50 94 ASP A C 1
ATOM 703 O O . ASP A 1 94 ? -17.431 -2.071 -0.193 1.00 96.50 94 ASP A O 1
ATOM 707 N N . TYR A 1 95 ? -18.256 -3.941 -1.119 1.00 95.69 95 TYR A N 1
ATOM 708 C CA . TYR A 1 95 ? -17.523 -3.830 -2.383 1.00 95.69 95 TYR A CA 1
ATOM 709 C C . TYR A 1 95 ? -17.788 -2.510 -3.131 1.00 95.69 95 TYR A C 1
ATOM 711 O O . TYR A 1 95 ? -16.926 -2.032 -3.869 1.00 95.69 95 TYR A O 1
ATOM 719 N N . ASN A 1 96 ? -18.968 -1.917 -2.945 1.00 94.69 96 ASN A N 1
ATOM 720 C CA . ASN A 1 96 ? -19.371 -0.663 -3.574 1.00 94.69 96 ASN A CA 1
ATOM 721 C C . ASN A 1 96 ? -18.995 0.578 -2.747 1.00 94.69 96 ASN A C 1
ATOM 723 O O . ASN A 1 96 ? -19.297 1.689 -3.180 1.00 94.69 96 ASN A O 1
ATOM 727 N N . ASN A 1 97 ? -18.348 0.411 -1.587 1.00 95.25 97 ASN A N 1
ATOM 728 C CA . ASN A 1 97 ? -17.823 1.508 -0.777 1.00 95.25 97 ASN A CA 1
ATOM 729 C C . ASN A 1 97 ? -16.294 1.433 -0.720 1.00 95.25 97 ASN A C 1
ATOM 731 O O . ASN A 1 97 ? -15.720 0.701 0.083 1.00 95.25 97 ASN A O 1
ATOM 735 N N . TRP A 1 98 ? -15.624 2.146 -1.623 1.00 96.81 98 TRP A N 1
ATOM 736 C CA . TRP A 1 98 ? -14.163 2.159 -1.684 1.00 96.81 98 TRP A CA 1
ATOM 737 C C . TRP A 1 98 ? -13.588 3.138 -0.667 1.00 96.81 98 TRP A C 1
ATOM 739 O O . TRP A 1 98 ? -14.004 4.289 -0.594 1.00 96.81 98 TRP A O 1
ATOM 749 N N . GLU A 1 99 ? -12.598 2.671 0.081 1.00 95.19 99 GLU A N 1
ATOM 750 C CA . GLU A 1 99 ? -12.107 3.327 1.294 1.00 95.19 99 GLU A CA 1
ATOM 751 C C . GLU A 1 99 ? -10.704 3.900 1.106 1.00 95.19 99 GLU A C 1
ATOM 753 O O . GLU A 1 99 ? -10.352 4.891 1.739 1.00 95.19 99 GLU A O 1
ATOM 758 N N . VAL A 1 100 ? -9.880 3.288 0.247 1.00 94.88 100 VAL A N 1
ATOM 759 C CA . VAL A 1 100 ? -8.480 3.694 0.060 1.00 94.88 100 VAL A CA 1
ATOM 760 C C . VAL A 1 100 ? -8.086 3.609 -1.404 1.00 94.88 100 VAL A C 1
ATOM 762 O O . VAL A 1 100 ? -8.206 2.549 -2.012 1.00 94.88 100 VAL A O 1
ATOM 765 N N . LEU A 1 101 ? -7.561 4.704 -1.954 1.00 95.00 101 LEU A N 1
ATOM 766 C CA . LEU A 1 101 ? -6.810 4.729 -3.209 1.00 95.00 101 LEU A CA 1
ATOM 767 C C . LEU A 1 101 ? -5.318 4.627 -2.894 1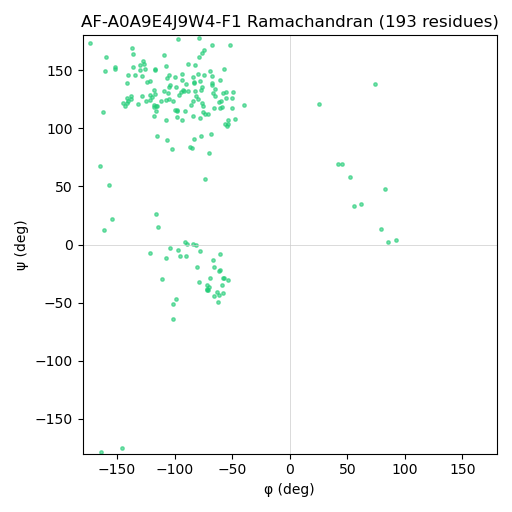.00 95.00 101 LEU A C 1
ATOM 769 O O . LEU A 1 101 ? -4.808 5.400 -2.085 1.00 95.00 101 LEU A O 1
ATOM 773 N N . LEU A 1 102 ? -4.611 3.731 -3.582 1.00 95.19 102 LEU A N 1
ATOM 774 C CA . LEU A 1 102 ? -3.161 3.598 -3.486 1.00 95.19 102 LEU A CA 1
ATOM 775 C C . LEU A 1 102 ? -2.510 3.625 -4.869 1.00 95.19 102 LEU A C 1
ATOM 777 O O . LEU A 1 102 ? -3.042 3.082 -5.840 1.00 95.19 102 LEU A O 1
ATOM 781 N N . LYS A 1 103 ? -1.316 4.211 -4.938 1.00 94.38 103 LYS A N 1
ATOM 782 C CA . LYS A 1 103 ? -0.445 4.194 -6.106 1.00 94.38 103 LYS A CA 1
ATOM 783 C C . LYS A 1 103 ? 1.024 4.050 -5.712 1.00 94.38 103 LYS A C 1
ATOM 785 O O . LYS A 1 103 ? 1.471 4.717 -4.785 1.00 94.38 103 LYS A O 1
ATOM 790 N N . VAL A 1 104 ? 1.774 3.239 -6.457 1.00 95.62 104 VAL A N 1
ATOM 791 C CA . VAL A 1 104 ? 3.236 3.124 -6.358 1.00 95.62 104 VAL A CA 1
ATOM 792 C C . VAL A 1 104 ? 3.857 3.461 -7.709 1.00 95.62 104 VAL A C 1
ATOM 794 O O . VAL A 1 104 ? 3.437 2.908 -8.724 1.00 95.62 104 VAL A O 1
ATOM 797 N N . LEU A 1 105 ? 4.831 4.370 -7.739 1.00 94.38 105 LEU A N 1
ATOM 798 C CA . LEU A 1 105 ? 5.484 4.849 -8.962 1.00 94.38 105 LEU A CA 1
ATOM 799 C C . LEU A 1 105 ? 6.994 4.651 -8.920 1.00 94.38 105 LEU A C 1
ATOM 801 O O . LEU A 1 105 ? 7.619 4.943 -7.906 1.00 94.38 105 LEU A O 1
ATOM 805 N N . ASP A 1 106 ? 7.570 4.252 -10.050 1.00 93.12 106 ASP A N 1
ATOM 806 C CA . ASP A 1 106 ? 9.001 4.407 -10.309 1.00 93.12 106 ASP A CA 1
ATOM 807 C C . ASP A 1 106 ? 9.317 5.898 -10.524 1.00 93.12 106 ASP A C 1
ATOM 809 O O . ASP A 1 106 ? 8.853 6.521 -11.485 1.00 93.12 106 ASP A O 1
ATOM 813 N N . GLY A 1 107 ? 10.061 6.478 -9.583 1.00 91.25 107 GLY A N 1
ATOM 814 C CA . GLY A 1 107 ? 10.555 7.853 -9.620 1.00 91.25 107 GLY A CA 1
ATOM 815 C C . GLY A 1 107 ? 12.079 7.930 -9.721 1.00 91.25 107 GLY A C 1
ATOM 816 O O . GLY A 1 107 ? 12.647 9.000 -9.487 1.00 91.25 107 GLY A O 1
ATOM 817 N N . CYS A 1 108 ? 12.761 6.831 -10.069 1.00 92.75 108 CYS A N 1
ATOM 818 C CA . CYS A 1 108 ? 14.219 6.747 -10.001 1.00 92.75 108 CYS A CA 1
ATOM 819 C C . CYS A 1 108 ? 14.910 7.817 -10.849 1.00 92.75 108 CYS A C 1
ATOM 821 O O . CYS A 1 108 ? 15.832 8.478 -10.381 1.00 92.75 108 CYS A O 1
ATOM 823 N N . ALA A 1 109 ? 14.402 8.073 -12.058 1.00 92.00 109 ALA A N 1
ATOM 824 C CA . ALA A 1 109 ? 14.948 9.091 -12.958 1.00 92.00 109 ALA A CA 1
ATOM 825 C C . ALA A 1 109 ? 14.780 10.539 -12.457 1.00 92.00 109 ALA A C 1
ATOM 827 O O . ALA A 1 109 ? 15.374 11.456 -13.0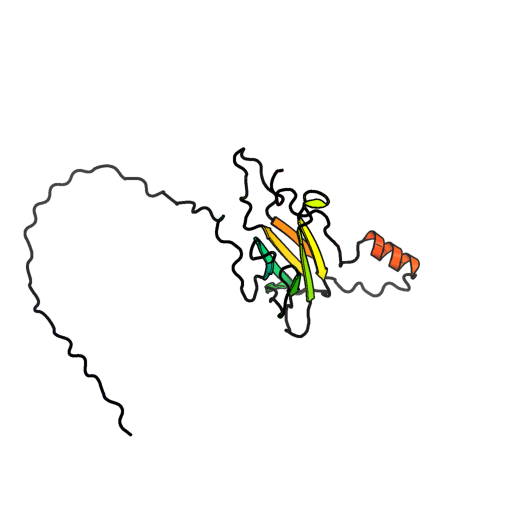22 1.00 92.00 109 ALA A O 1
ATOM 828 N N . VAL A 1 110 ? 13.941 10.764 -11.442 1.00 89.56 110 VAL A N 1
ATOM 829 C CA . VAL A 1 110 ? 13.656 12.099 -10.904 1.00 89.56 110 VAL A CA 1
ATOM 830 C C . VAL A 1 110 ? 14.484 12.366 -9.658 1.00 89.56 110 VAL A C 1
ATOM 832 O O . VAL A 1 110 ? 15.056 13.448 -9.532 1.00 89.56 110 VAL A O 1
ATOM 835 N N . ASN A 1 111 ? 14.521 11.416 -8.724 1.00 88.06 111 ASN A N 1
ATOM 836 C CA . ASN A 1 111 ? 15.212 11.613 -7.456 1.00 88.06 111 ASN A CA 1
ATOM 837 C C . ASN A 1 111 ? 15.684 10.325 -6.779 1.00 88.06 111 ASN A C 1
ATOM 839 O O . ASN A 1 111 ? 15.873 10.355 -5.571 1.00 88.06 111 ASN A O 1
ATOM 843 N N . GLU A 1 112 ? 15.862 9.225 -7.513 1.00 91.25 112 GLU A N 1
ATOM 844 C CA . GLU A 1 112 ? 16.363 7.955 -6.959 1.00 91.25 112 GLU A CA 1
ATOM 845 C C . GLU A 1 112 ? 15.444 7.348 -5.883 1.00 91.25 112 GLU A C 1
ATOM 847 O O . GLU A 1 112 ? 15.902 6.736 -4.926 1.00 91.25 112 GLU A O 1
ATOM 852 N N . HIS A 1 113 ? 14.125 7.515 -6.028 1.00 90.38 113 HIS A N 1
ATOM 853 C CA . HIS A 1 113 ? 13.142 6.896 -5.136 1.00 90.38 113 HIS A CA 1
ATOM 854 C C . HIS A 1 113 ? 11.972 6.295 -5.908 1.00 90.38 113 HIS A C 1
ATOM 856 O O . HIS A 1 113 ? 11.557 6.813 -6.944 1.00 90.38 113 HIS A O 1
ATOM 862 N N . HIS A 1 114 ? 11.350 5.272 -5.327 1.00 92.94 114 HIS A N 1
ATOM 863 C CA . HIS A 1 114 ? 9.991 4.880 -5.692 1.00 92.94 114 HIS A CA 1
ATOM 864 C C . HIS A 1 114 ? 8.978 5.625 -4.817 1.00 92.94 114 HIS A C 1
ATOM 866 O O . HIS A 1 114 ? 9.158 5.796 -3.621 1.00 92.94 114 HIS A O 1
ATOM 872 N N . TRP A 1 115 ? 7.878 6.111 -5.369 1.00 92.50 115 TRP A N 1
ATOM 873 C CA . TRP A 1 115 ? 6.931 6.931 -4.606 1.00 92.50 115 TRP A CA 1
ATOM 874 C C . TRP A 1 115 ? 5.680 6.149 -4.247 1.00 92.50 115 TRP A C 1
ATOM 876 O O . TRP A 1 115 ? 5.214 5.338 -5.043 1.00 92.50 115 TRP A O 1
ATOM 886 N N . VAL A 1 116 ? 5.107 6.431 -3.076 1.00 93.06 116 VAL A N 1
ATOM 887 C CA . VAL A 1 116 ? 3.859 5.818 -2.608 1.00 93.06 116 VAL A CA 1
ATOM 888 C C . VAL A 1 116 ? 2.839 6.919 -2.345 1.00 93.06 116 VAL A C 1
ATOM 890 O O . VAL A 1 116 ? 3.060 7.826 -1.553 1.00 93.06 116 VAL A O 1
ATOM 893 N N . TYR A 1 117 ? 1.681 6.837 -2.979 1.00 90.25 117 TYR A N 1
ATOM 894 C CA . TYR A 1 117 ? 0.586 7.777 -2.777 1.00 90.25 117 TYR A CA 1
ATOM 895 C C . TYR A 1 117 ? -0.609 7.019 -2.231 1.00 90.25 117 TYR A C 1
ATOM 897 O O . TYR A 1 117 ? -1.114 6.133 -2.914 1.00 90.25 117 TYR A O 1
ATOM 905 N N . ALA A 1 118 ? -1.071 7.385 -1.040 1.00 89.69 118 ALA A N 1
ATOM 906 C CA . ALA A 1 118 ? -2.285 6.849 -0.444 1.00 89.69 118 ALA A CA 1
ATOM 907 C C . ALA A 1 118 ? -3.269 7.987 -0.157 1.00 89.69 118 ALA A C 1
ATOM 909 O O . ALA A 1 118 ? -2.874 9.074 0.265 1.00 89.69 118 ALA A O 1
ATOM 910 N N . ALA A 1 119 ? -4.551 7.735 -0.389 1.00 87.44 119 ALA A N 1
ATOM 911 C CA . ALA A 1 119 ? -5.631 8.624 0.007 1.00 87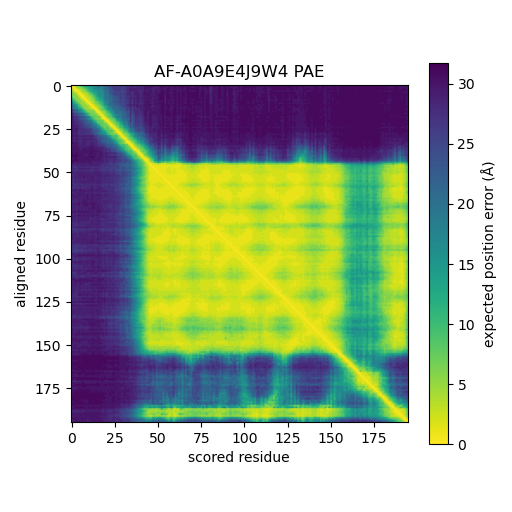.44 119 ALA A CA 1
ATOM 912 C C . ALA A 1 119 ? -6.768 7.783 0.577 1.00 87.44 119 ALA A C 1
ATOM 914 O O . ALA A 1 119 ? -7.247 6.868 -0.095 1.00 87.44 119 ALA A O 1
ATOM 915 N N . SER A 1 120 ? -7.189 8.090 1.802 1.00 86.81 120 SER A N 1
ATOM 916 C CA . SER A 1 120 ? -8.323 7.432 2.440 1.00 86.81 120 SER A CA 1
ATOM 917 C C . SER A 1 120 ? -9.588 8.286 2.338 1.00 86.81 120 SER A C 1
ATOM 919 O O . SER A 1 120 ? -9.553 9.516 2.397 1.00 86.81 120 SER A O 1
ATOM 921 N N . ALA A 1 121 ? -10.715 7.604 2.173 1.00 89.56 121 ALA A N 1
ATOM 922 C CA . ALA A 1 121 ? -12.074 8.132 2.217 1.00 89.56 121 ALA A CA 1
ATOM 923 C C . ALA A 1 121 ? -12.861 7.527 3.398 1.00 89.56 121 ALA A C 1
ATOM 925 O O . ALA A 1 121 ? -14.085 7.445 3.342 1.00 89.56 121 ALA A O 1
ATOM 926 N N . SER A 1 122 ? -12.149 7.110 4.454 1.00 85.94 122 SER A N 1
ATOM 927 C CA . SER A 1 122 ? -12.692 6.369 5.596 1.00 85.94 122 SER A CA 1
ATOM 928 C C . SER A 1 122 ? -12.561 7.134 6.911 1.00 85.94 122 SER A C 1
ATOM 930 O O . SER A 1 122 ? -11.612 7.896 7.103 1.00 85.94 122 SER A O 1
ATOM 932 N N . ASP A 1 123 ? -13.483 6.888 7.841 1.00 83.31 123 ASP A N 1
ATOM 933 C CA . ASP A 1 123 ? -13.393 7.288 9.252 1.00 83.31 123 ASP A CA 1
ATOM 934 C C . ASP A 1 123 ? -12.881 6.157 10.168 1.00 83.31 123 ASP A C 1
ATOM 936 O O . ASP A 1 123 ? -12.634 6.377 11.359 1.00 83.31 123 ASP A O 1
ATOM 940 N N . VAL A 1 124 ? -12.679 4.962 9.607 1.00 88.12 124 VAL A N 1
ATOM 941 C CA . VAL A 1 124 ? -12.130 3.779 10.277 1.00 88.12 124 VAL A CA 1
ATOM 942 C C . VAL A 1 124 ? -10.612 3.916 10.406 1.00 88.12 124 VAL A C 1
ATOM 944 O O . VAL A 1 124 ? -9.942 4.386 9.483 1.00 88.12 124 VAL A O 1
ATOM 947 N N . GLY A 1 125 ? -10.057 3.493 11.544 1.00 89.38 125 GLY A N 1
ATOM 948 C CA . GLY A 1 125 ? -8.607 3.439 11.699 1.00 89.38 125 GLY A CA 1
ATOM 949 C C . GLY A 1 125 ? -8.017 2.369 10.790 1.00 89.38 125 GLY A C 1
ATOM 950 O O . GLY A 1 125 ? -8.645 1.338 10.566 1.00 89.38 125 GLY A O 1
ATOM 951 N N . MET A 1 126 ? -6.824 2.582 10.246 1.00 92.50 126 MET A N 1
ATOM 952 C CA . MET A 1 126 ? -6.186 1.572 9.404 1.00 92.50 126 MET A CA 1
ATOM 953 C C . MET A 1 126 ? -4.663 1.643 9.440 1.00 92.50 126 MET A C 1
ATOM 955 O O . MET A 1 126 ? -4.074 2.705 9.623 1.00 92.50 126 MET A O 1
ATOM 959 N N . THR A 1 127 ? -4.030 0.501 9.204 1.00 94.31 127 THR A N 1
ATOM 960 C CA . THR A 1 127 ? -2.591 0.366 8.984 1.00 94.31 127 THR A CA 1
ATOM 961 C C . THR A 1 127 ? -2.369 -0.176 7.582 1.00 94.31 127 THR A C 1
ATOM 963 O O . THR A 1 127 ? -2.690 -1.329 7.310 1.00 94.31 127 THR A O 1
ATOM 966 N N . LEU A 1 128 ? -1.828 0.660 6.697 1.00 95.00 128 LEU A N 1
ATOM 967 C CA . LEU A 1 128 ? -1.427 0.301 5.341 1.00 95.00 128 LEU A CA 1
ATOM 968 C C . LEU A 1 128 ? 0.065 -0.013 5.323 1.00 95.00 128 LEU A C 1
ATOM 970 O O . LEU A 1 128 ? 0.871 0.806 5.765 1.00 95.00 128 LEU A O 1
ATOM 974 N N . VAL A 1 129 ? 0.437 -1.162 4.770 1.00 95.69 129 VAL A N 1
ATOM 975 C CA . VAL A 1 129 ? 1.830 -1.580 4.597 1.00 95.69 129 VAL A CA 1
ATOM 976 C C . VAL A 1 129 ? 2.106 -1.773 3.114 1.00 95.69 129 VAL A C 1
ATOM 978 O O . VAL A 1 129 ? 1.386 -2.500 2.436 1.00 95.69 129 VAL A O 1
ATOM 981 N N . VAL A 1 130 ? 3.159 -1.127 2.614 1.00 96.00 130 VAL A N 1
ATOM 982 C CA . VAL A 1 130 ? 3.732 -1.383 1.287 1.00 96.00 130 VAL A CA 1
ATOM 983 C C . VAL A 1 130 ? 5.103 -2.014 1.488 1.00 96.00 130 VAL A C 1
ATOM 985 O O . VAL A 1 130 ? 5.947 -1.402 2.135 1.00 96.00 130 VAL A O 1
ATOM 988 N N . ARG A 1 131 ? 5.342 -3.203 0.932 1.00 95.75 131 ARG A N 1
ATOM 989 C CA . ARG A 1 131 ? 6.628 -3.914 0.980 1.00 95.75 131 ARG A CA 1
ATOM 990 C C . ARG A 1 131 ? 7.193 -4.081 -0.427 1.00 95.75 131 ARG A C 1
ATOM 992 O O . ARG A 1 131 ? 6.486 -4.560 -1.307 1.00 95.75 131 ARG A O 1
ATOM 999 N N . ASP A 1 132 ? 8.450 -3.708 -0.625 1.00 95.50 132 ASP A N 1
ATOM 1000 C CA . ASP A 1 132 ? 9.251 -4.074 -1.790 1.00 95.50 132 ASP A CA 1
ATOM 1001 C C . ASP A 1 132 ? 9.739 -5.515 -1.615 1.00 95.50 132 ASP A C 1
ATOM 1003 O O . ASP A 1 132 ? 10.579 -5.792 -0.762 1.00 95.50 132 ASP A O 1
ATOM 1007 N N . THR A 1 133 ? 9.191 -6.449 -2.389 1.00 94.81 133 THR A N 1
ATOM 1008 C CA . THR A 1 133 ? 9.528 -7.876 -2.283 1.00 94.81 133 THR A CA 1
ATOM 1009 C C . THR A 1 133 ? 10.856 -8.218 -2.948 1.00 94.81 133 THR A C 1
ATOM 1011 O O . THR A 1 133 ? 11.289 -9.359 -2.874 1.00 94.81 133 THR A O 1
ATOM 1014 N N . THR A 1 134 ? 11.483 -7.257 -3.633 1.00 92.38 134 THR A N 1
ATOM 1015 C CA . THR A 1 134 ? 12.774 -7.455 -4.311 1.00 92.38 134 THR A CA 1
ATOM 1016 C C . THR A 1 134 ? 13.962 -7.026 -3.459 1.00 92.38 134 THR A C 1
ATOM 1018 O O . THR A 1 134 ? 15.104 -7.303 -3.820 1.00 92.38 134 THR A O 1
ATOM 1021 N N . LEU A 1 135 ? 13.704 -6.353 -2.334 1.00 91.00 135 LEU A N 1
ATOM 1022 C CA . LEU A 1 135 ? 14.738 -5.901 -1.416 1.00 91.00 135 LEU A CA 1
ATOM 1023 C C . LEU A 1 135 ? 14.775 -6.785 -0.160 1.00 91.00 135 LEU A C 1
ATOM 1025 O O . LEU A 1 135 ? 13.759 -6.895 0.539 1.00 91.00 135 LEU A O 1
ATOM 1029 N N . PRO A 1 136 ? 15.939 -7.367 0.180 1.00 90.25 136 PRO A N 1
ATOM 1030 C CA . PRO A 1 136 ? 16.124 -8.023 1.468 1.00 90.25 136 PRO A CA 1
ATOM 1031 C C . PRO A 1 136 ? 16.095 -6.996 2.610 1.00 90.25 136 PRO A C 1
ATOM 1033 O O . PRO A 1 136 ? 16.117 -5.786 2.384 1.00 90.25 136 PRO A O 1
ATOM 1036 N N . ASP A 1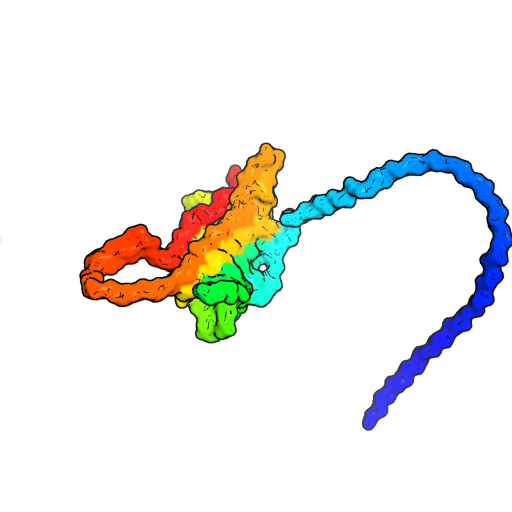 137 ? 16.076 -7.470 3.856 1.00 90.06 137 ASP A N 1
ATOM 1037 C CA . ASP A 1 137 ? 16.125 -6.581 5.026 1.00 90.06 137 ASP A CA 1
ATOM 1038 C C . ASP A 1 137 ? 17.491 -5.884 5.182 1.00 90.06 137 ASP A C 1
ATOM 1040 O O . ASP A 1 137 ? 17.571 -4.772 5.708 1.00 90.06 137 ASP A O 1
ATOM 1044 N N . GLN A 1 138 ? 18.573 -6.525 4.723 1.00 91.88 138 GLN A N 1
ATOM 1045 C CA . GLN A 1 138 ? 19.950 -6.026 4.795 1.00 91.88 138 GLN A CA 1
ATOM 1046 C C . GLN A 1 138 ? 20.681 -6.221 3.463 1.00 91.88 138 GLN A C 1
ATOM 1048 O O . GLN A 1 138 ? 20.460 -7.223 2.782 1.00 91.88 138 GLN A O 1
ATOM 1053 N N . ASP A 1 139 ? 21.577 -5.295 3.109 1.00 89.44 139 ASP A N 1
ATOM 1054 C CA . ASP A 1 139 ? 22.518 -5.497 2.002 1.00 89.44 139 ASP A CA 1
ATOM 1055 C C . ASP A 1 139 ? 23.715 -6.383 2.394 1.00 89.44 139 ASP A C 1
ATOM 1057 O O . ASP A 1 139 ? 23.855 -6.829 3.535 1.00 89.44 139 ASP A O 1
ATOM 1061 N N . ALA A 1 140 ? 24.589 -6.654 1.420 1.00 89.38 140 ALA A N 1
ATOM 1062 C CA . ALA A 1 140 ? 25.768 -7.500 1.601 1.00 89.38 140 ALA A CA 1
ATOM 1063 C C . ALA A 1 140 ? 26.764 -6.961 2.646 1.00 89.38 140 ALA A C 1
ATOM 1065 O O . ALA A 1 140 ? 27.527 -7.742 3.215 1.00 89.38 140 ALA A O 1
ATOM 1066 N N . ASP A 1 141 ? 26.737 -5.654 2.917 1.00 92.75 141 ASP A N 1
ATOM 1067 C CA . ASP A 1 141 ? 27.577 -4.996 3.918 1.00 92.75 141 ASP A CA 1
ATOM 1068 C C . ASP A 1 141 ? 26.895 -4.946 5.303 1.00 92.75 141 ASP A C 1
ATOM 1070 O O . ASP A 1 141 ? 27.453 -4.410 6.265 1.00 92.75 141 ASP A O 1
ATOM 1074 N N . GLY A 1 142 ? 25.695 -5.525 5.431 1.00 90.62 142 GLY A N 1
ATOM 1075 C CA . GLY A 1 142 ? 24.914 -5.574 6.666 1.00 90.62 142 GLY A CA 1
ATOM 1076 C C . GLY A 1 142 ? 24.165 -4.278 6.979 1.00 90.62 142 GLY A C 1
ATOM 1077 O O . GLY A 1 142 ? 23.682 -4.101 8.102 1.00 90.62 142 GLY A O 1
ATOM 1078 N N . ARG A 1 143 ? 24.056 -3.346 6.025 1.00 91.50 143 ARG A N 1
ATOM 1079 C CA . ARG A 1 143 ? 23.249 -2.133 6.194 1.00 91.50 143 ARG A CA 1
ATOM 1080 C C . ARG A 1 143 ? 21.774 -2.483 6.018 1.00 91.50 143 ARG A C 1
ATOM 1082 O O . ARG A 1 143 ? 21.393 -3.123 5.045 1.00 91.50 143 ARG A O 1
ATOM 1089 N N . MET A 1 144 ? 20.936 -2.009 6.941 1.00 91.38 144 MET A N 1
ATOM 1090 C CA . MET A 1 144 ? 19.479 -2.164 6.852 1.00 91.38 144 MET A CA 1
ATOM 1091 C C . MET A 1 144 ? 18.930 -1.395 5.644 1.00 91.38 144 MET A C 1
ATOM 1093 O O . MET A 1 144 ? 19.197 -0.196 5.505 1.00 91.38 144 MET A O 1
ATOM 1097 N N . LEU A 1 145 ? 18.148 -2.075 4.808 1.00 90.19 145 LEU A N 1
ATOM 1098 C CA . LEU A 1 145 ? 17.466 -1.491 3.655 1.00 90.19 145 LEU A CA 1
ATOM 1099 C C . LEU A 1 145 ? 16.048 -1.065 4.025 1.00 90.19 145 LEU A C 1
ATOM 1101 O O . LEU A 1 145 ? 15.365 -1.704 4.828 1.00 90.19 145 LEU A O 1
ATOM 1105 N N . VAL A 1 146 ? 15.567 0.010 3.407 1.00 89.81 146 VAL A N 1
ATOM 1106 C CA . VAL A 1 146 ? 14.156 0.385 3.498 1.00 89.81 146 VAL A CA 1
ATOM 1107 C C . VAL A 1 146 ? 13.381 -0.433 2.468 1.00 89.81 146 VAL A C 1
ATOM 1109 O O . VAL A 1 146 ? 13.218 0.006 1.334 1.00 89.81 146 VAL A O 1
ATOM 1112 N N . ASN A 1 147 ? 12.888 -1.609 2.867 1.00 89.69 147 ASN A N 1
ATOM 1113 C CA . ASN A 1 147 ? 12.053 -2.490 2.037 1.00 89.69 147 ASN A CA 1
ATOM 1114 C C . ASN A 1 147 ? 10.559 -2.451 2.404 1.00 89.69 147 ASN A C 1
ATOM 1116 O O . ASN A 1 147 ? 9.746 -3.081 1.735 1.00 89.69 147 ASN A O 1
ATOM 1120 N N . SER A 1 148 ? 10.164 -1.701 3.437 1.00 92.56 148 SER A N 1
ATOM 1121 C CA . SER A 1 148 ? 8.762 -1.551 3.838 1.00 92.56 148 SER A CA 1
ATOM 1122 C C . SER A 1 148 ? 8.427 -0.120 4.257 1.00 92.56 148 SER A C 1
ATOM 1124 O O . SER A 1 148 ? 9.251 0.596 4.831 1.00 92.56 148 SER A O 1
ATOM 1126 N N . LYS A 1 149 ? 7.194 0.307 3.971 1.00 91.12 149 LYS A N 1
ATOM 1127 C CA . LYS A 1 149 ? 6.628 1.586 4.396 1.00 91.12 149 LYS A CA 1
ATOM 1128 C C . LYS A 1 149 ? 5.239 1.374 4.993 1.00 91.12 149 LYS A C 1
ATOM 1130 O O . LYS A 1 149 ? 4.325 0.925 4.303 1.00 91.12 149 LYS A O 1
ATOM 1135 N N . THR A 1 150 ? 5.088 1.770 6.253 1.00 89.94 150 THR A N 1
ATOM 1136 C CA . THR A 1 150 ? 3.819 1.717 6.986 1.00 89.94 150 THR A CA 1
ATOM 1137 C C . THR A 1 150 ? 3.194 3.103 7.098 1.00 89.94 150 THR A C 1
ATOM 1139 O O . THR A 1 150 ? 3.883 4.082 7.397 1.00 89.94 150 THR A O 1
ATOM 1142 N N . PHE A 1 151 ? 1.883 3.167 6.893 1.00 86.19 151 PHE A N 1
ATOM 1143 C CA . PHE A 1 151 ? 1.050 4.348 7.073 1.00 86.19 151 PHE A CA 1
ATOM 1144 C C . PHE A 1 151 ? -0.083 3.999 8.032 1.00 86.19 151 PHE A C 1
ATOM 1146 O O . PHE A 1 151 ? -0.845 3.069 7.776 1.00 86.19 151 PHE A O 1
ATOM 1153 N N . SER A 1 152 ? -0.196 4.748 9.123 1.00 85.94 152 SER A N 1
ATOM 1154 C CA . SER A 1 152 ? -1.265 4.577 10.105 1.00 85.94 152 SER A CA 1
ATOM 1155 C C . SER A 1 152 ? -2.229 5.751 10.025 1.00 85.94 152 SER A C 1
ATOM 1157 O O . SER A 1 152 ? -1.810 6.909 10.016 1.00 85.94 152 SER A O 1
ATOM 1159 N N . PHE A 1 153 ? -3.516 5.437 9.976 1.00 77.75 153 PHE A N 1
ATOM 1160 C CA . PHE A 1 153 ? -4.609 6.391 10.039 1.00 77.75 153 PHE A CA 1
ATOM 1161 C C . PHE A 1 153 ? -5.385 6.080 11.309 1.00 77.75 153 PHE A C 1
ATOM 1163 O O . PHE A 1 153 ? -5.880 4.968 11.483 1.00 77.75 153 PHE A O 1
ATOM 1170 N N . GLU A 1 154 ? -5.458 7.047 12.211 1.00 80.00 154 GLU A N 1
ATOM 1171 C CA . GLU A 1 154 ? -6.224 6.890 13.442 1.00 80.00 154 GLU A CA 1
ATOM 1172 C C . GLU A 1 154 ? -7.727 6.977 13.145 1.00 80.00 154 GLU A C 1
ATOM 1174 O O . GLU A 1 154 ? -8.124 7.768 12.282 1.00 80.00 154 GLU A O 1
ATOM 1179 N N . PRO A 1 155 ? -8.583 6.231 13.868 1.00 73.19 155 PRO A N 1
ATOM 1180 C CA . PRO A 1 155 ? -10.024 6.370 13.730 1.00 73.19 155 PRO A CA 1
ATOM 1181 C C . PRO A 1 155 ? -10.448 7.822 13.960 1.00 73.19 155 PRO A C 1
ATOM 1183 O O . PRO A 1 155 ? -10.166 8.426 15.005 1.00 73.19 155 PRO A O 1
ATOM 1186 N N . HIS A 1 156 ? -11.179 8.392 13.007 1.00 67.00 156 HIS A N 1
ATOM 1187 C CA . HIS A 1 156 ? -11.736 9.723 13.177 1.00 67.00 156 HIS A CA 1
ATOM 1188 C C . HIS A 1 156 ? -12.958 9.636 14.092 1.00 67.00 156 HIS A C 1
ATOM 1190 O O . HIS A 1 156 ? -14.088 9.430 13.656 1.00 67.00 156 HIS A O 1
ATOM 1196 N N . SER A 1 157 ? -12.759 9.848 15.395 1.00 58.16 157 SER A N 1
ATOM 1197 C CA . SER A 1 157 ? -13.895 10.160 16.264 1.00 58.16 157 SER A CA 1
ATOM 1198 C C . SER A 1 157 ? -14.519 11.470 15.777 1.00 58.16 157 SER A C 1
ATOM 1200 O O . SER A 1 157 ? -13.830 12.489 15.668 1.00 58.16 157 SER A O 1
ATOM 1202 N N . ARG A 1 158 ? -15.820 11.460 15.443 1.00 53.72 158 ARG A N 1
ATOM 1203 C CA . ARG A 1 158 ? -16.551 12.704 15.170 1.00 53.72 158 ARG A CA 1
ATOM 1204 C C . ARG A 1 158 ? -16.348 13.619 16.368 1.00 53.72 158 ARG A C 1
ATOM 1206 O O . ARG A 1 158 ? -16.906 13.379 17.439 1.00 53.72 158 ARG A O 1
ATOM 1213 N N . ARG A 1 159 ? -15.533 14.660 16.191 1.00 52.84 159 ARG A N 1
ATOM 1214 C CA . ARG A 1 159 ? -15.415 15.733 17.173 1.00 52.84 159 ARG A CA 1
ATOM 1215 C C . ARG A 1 159 ? -16.834 16.255 17.384 1.00 52.84 159 ARG A C 1
ATOM 1217 O O . ARG A 1 159 ? -17.539 16.488 16.401 1.00 52.84 159 ARG A O 1
ATOM 1224 N N . ALA A 1 160 ? -17.271 16.397 18.636 1.00 47.41 160 ALA A N 1
ATOM 1225 C CA . ALA A 1 160 ? -18.498 17.139 18.909 1.00 47.41 160 ALA A CA 1
ATOM 1226 C C . ALA A 1 160 ? -18.399 18.468 18.150 1.00 47.41 160 ALA A C 1
ATOM 1228 O O . ALA A 1 160 ? -17.335 19.090 18.199 1.00 47.41 160 ALA A O 1
ATOM 1229 N N . GLN A 1 161 ? -19.448 18.833 17.404 1.00 47.59 161 GLN A N 1
ATOM 1230 C CA . GLN A 1 161 ? -19.481 20.053 16.600 1.00 47.59 161 GLN A CA 1
ATOM 1231 C C . GLN A 1 161 ? -18.980 21.206 17.475 1.00 47.59 161 GLN A C 1
ATOM 1233 O O . GLN A 1 161 ? -19.644 21.576 18.447 1.00 47.59 161 GLN A O 1
ATOM 1238 N N . MET A 1 162 ? -17.771 21.702 17.200 1.00 53.47 162 MET A N 1
ATOM 1239 C CA . MET A 1 162 ? -17.286 22.889 17.888 1.00 53.47 162 MET A CA 1
ATOM 1240 C C . MET A 1 162 ? -18.205 24.035 17.453 1.00 53.47 162 MET A C 1
ATOM 1242 O O . MET A 1 162 ? -18.572 24.095 16.275 1.00 53.47 162 MET A O 1
ATOM 1246 N N . PRO A 1 163 ? -18.682 24.873 18.387 1.00 54.62 163 PRO A N 1
ATOM 1247 C CA . PRO A 1 163 ? -19.515 26.005 18.023 1.00 54.62 163 PRO A CA 1
ATOM 1248 C C . PRO A 1 163 ? -18.695 26.911 17.104 1.00 54.62 163 PRO A C 1
ATOM 1250 O O . PRO A 1 163 ? -17.660 27.399 17.540 1.00 54.62 163 PRO A O 1
ATOM 1253 N N . ASP A 1 164 ? -19.156 27.074 15.859 1.00 56.62 164 ASP A N 1
ATOM 1254 C CA . ASP A 1 164 ? -18.666 28.068 14.892 1.00 56.62 164 ASP A CA 1
ATOM 1255 C C . ASP A 1 164 ? -17.127 28.159 14.825 1.00 56.62 164 ASP A C 1
ATOM 1257 O O . ASP A 1 164 ? -16.512 29.118 15.285 1.00 56.62 164 ASP A O 1
ATOM 1261 N N . GLU A 1 165 ? -16.490 27.109 14.300 1.00 58.94 165 GLU A N 1
ATOM 1262 C CA . GLU A 1 165 ? -15.104 27.224 13.844 1.00 58.94 165 GLU A CA 1
ATOM 1263 C C . GLU A 1 165 ? -15.142 27.986 12.513 1.00 58.94 165 GLU A C 1
ATOM 1265 O O . GLU A 1 165 ? -15.730 27.503 11.543 1.00 58.94 165 GLU A O 1
ATOM 1270 N N . SER A 1 166 ? -14.581 29.197 12.494 1.00 65.81 166 SER A N 1
ATOM 1271 C CA . SER A 1 166 ? -14.540 30.039 11.298 1.00 65.81 166 SER A CA 1
ATOM 1272 C C . SER A 1 166 ? -13.852 29.305 10.135 1.00 65.81 166 SER A C 1
ATOM 1274 O O . SER A 1 166 ? -12.971 28.474 10.362 1.00 65.81 166 SER A O 1
ATOM 1276 N N . ASP A 1 167 ? -14.210 29.606 8.880 1.00 63.19 167 ASP A N 1
ATOM 1277 C CA . ASP A 1 167 ? -13.581 28.970 7.705 1.00 63.19 167 ASP A CA 1
ATOM 1278 C C . ASP A 1 167 ? -12.041 29.100 7.723 1.00 63.19 167 ASP A C 1
ATOM 1280 O O . ASP A 1 167 ? -11.338 28.206 7.251 1.00 63.19 167 ASP A O 1
ATOM 1284 N N . GLU A 1 168 ? -11.497 30.176 8.306 1.00 63.25 168 GLU A N 1
ATOM 1285 C CA . GLU A 1 168 ? -10.050 30.372 8.473 1.00 63.25 168 GLU A CA 1
ATOM 1286 C C . GLU A 1 168 ? -9.441 29.425 9.516 1.00 63.25 168 GLU A C 1
ATOM 1288 O O . GLU A 1 168 ? -8.365 28.876 9.275 1.00 63.25 168 GLU A O 1
ATOM 1293 N N . ASP A 1 169 ? -10.135 29.170 10.629 1.00 63.28 169 ASP A N 1
ATOM 1294 C CA . ASP A 1 169 ? -9.706 28.198 11.641 1.00 63.28 169 ASP A CA 1
ATOM 1295 C C . ASP A 1 169 ? -9.819 26.760 11.122 1.00 63.28 169 ASP A C 1
ATOM 1297 O O . ASP A 1 169 ? -8.919 25.954 11.367 1.00 63.28 169 ASP A O 1
ATOM 1301 N N . TYR A 1 170 ? -10.853 26.455 10.327 1.00 60.38 170 TYR A N 1
ATOM 1302 C CA . TYR A 1 170 ? -10.987 25.166 9.647 1.00 60.38 170 TYR A CA 1
ATOM 1303 C C . TYR A 1 170 ? -9.829 24.942 8.670 1.00 60.38 170 TYR A C 1
ATOM 1305 O O . TYR A 1 170 ? -9.166 23.907 8.736 1.00 60.38 170 TYR A O 1
ATOM 1313 N N . GLN A 1 171 ? -9.525 25.917 7.806 1.00 56.19 171 GLN A N 1
ATOM 1314 C CA . GLN A 1 171 ? -8.384 25.835 6.888 1.00 56.19 171 GLN A CA 1
ATOM 1315 C C . GLN A 1 171 ? -7.059 25.733 7.653 1.00 56.19 171 GLN A C 1
ATOM 1317 O O . GLN A 1 171 ? -6.234 24.885 7.325 1.00 56.19 171 GLN A O 1
ATOM 1322 N N . ALA A 1 172 ? -6.858 26.517 8.715 1.00 57.25 172 ALA A N 1
ATOM 1323 C CA . ALA A 1 172 ? -5.654 26.445 9.538 1.00 57.25 172 ALA A CA 1
ATOM 1324 C C . ALA A 1 172 ? -5.506 25.081 10.234 1.00 57.25 172 ALA A C 1
ATOM 1326 O O . ALA A 1 172 ? -4.413 24.522 10.248 1.00 57.25 172 ALA A O 1
ATOM 1327 N N . ASN A 1 173 ? -6.589 24.499 10.757 1.00 55.22 173 ASN A N 1
ATOM 1328 C CA . ASN A 1 173 ? -6.573 23.186 11.403 1.00 55.22 173 ASN A CA 1
ATOM 1329 C C . ASN A 1 173 ? -6.393 22.038 10.408 1.00 55.22 173 ASN A C 1
ATOM 1331 O O . ASN A 1 173 ? -5.688 21.077 10.713 1.00 55.22 173 ASN A O 1
ATOM 1335 N N . VAL A 1 174 ? -7.003 22.131 9.230 1.00 55.66 174 VAL A N 1
ATOM 1336 C CA . VAL A 1 174 ? -6.837 21.172 8.134 1.00 55.66 174 VAL A CA 1
ATOM 1337 C C . VAL A 1 174 ? -5.403 21.198 7.599 1.00 55.66 174 VAL A C 1
ATOM 1339 O O . VAL A 1 174 ? -4.787 20.148 7.426 1.00 55.66 174 VAL A O 1
ATOM 1342 N N . LEU A 1 175 ? -4.831 22.389 7.409 1.00 50.62 175 LEU A N 1
ATOM 1343 C CA . LEU A 1 175 ? -3.450 22.560 6.958 1.00 50.62 175 LEU A CA 1
ATOM 1344 C C . LEU A 1 175 ? -2.430 22.183 8.046 1.00 50.62 175 LEU A C 1
ATOM 1346 O O . LEU A 1 175 ? -1.382 21.631 7.722 1.00 50.62 175 LEU A O 1
ATOM 1350 N N . ALA A 1 176 ? -2.729 22.429 9.327 1.00 47.47 176 ALA A N 1
ATOM 1351 C CA . ALA A 1 176 ? -1.832 22.116 10.444 1.00 47.47 176 ALA A CA 1
ATOM 1352 C C . ALA A 1 176 ? -1.846 20.635 10.855 1.00 47.47 176 ALA A C 1
ATOM 1354 O O . ALA A 1 176 ? -0.824 20.123 11.309 1.00 47.47 176 ALA A O 1
ATOM 1355 N N . LYS A 1 177 ? -2.984 19.940 10.722 1.00 51.84 177 LYS A N 1
ATOM 1356 C CA . LYS A 1 177 ? -3.109 18.506 11.052 1.00 51.84 177 LYS A CA 1
ATOM 1357 C C . LYS A 1 177 ? -2.809 17.590 9.867 1.00 51.84 177 LYS A C 1
ATOM 1359 O O . LYS A 1 177 ? -2.677 16.385 10.063 1.00 51.84 177 LYS A O 1
ATOM 1364 N N . GLY A 1 178 ? -2.683 18.167 8.671 1.00 42.59 178 GLY A N 1
ATOM 1365 C CA . GLY A 1 178 ? -2.667 17.434 7.416 1.00 42.59 178 GLY A CA 1
ATOM 1366 C C . GLY A 1 178 ? -4.073 16.954 7.063 1.00 42.59 178 GLY A C 1
ATOM 1367 O O . GLY A 1 178 ? -4.825 16.472 7.911 1.00 42.59 178 GLY A O 1
ATOM 1368 N N . HIS A 1 179 ? -4.450 17.060 5.791 1.00 49.69 179 HIS A N 1
ATOM 1369 C CA . HIS A 1 179 ? -5.554 16.243 5.304 1.00 49.69 179 HIS A CA 1
ATOM 1370 C C . HIS A 1 179 ? -5.175 14.759 5.484 1.00 49.69 179 HIS A C 1
ATOM 1372 O O . HIS A 1 179 ? -4.036 14.401 5.189 1.00 49.69 179 HIS A O 1
ATOM 1378 N N . PRO A 1 180 ? -6.102 13.864 5.869 1.00 50.50 180 PRO A N 1
ATOM 1379 C CA . PRO A 1 180 ? -5.851 12.418 5.841 1.00 50.50 180 PRO A CA 1
ATOM 1380 C C . PRO A 1 180 ? -5.544 11.888 4.423 1.00 50.50 180 PRO A C 1
ATOM 1382 O O . PRO A 1 180 ? -5.103 10.756 4.259 1.00 50.50 180 PRO A O 1
ATOM 1385 N N . ALA A 1 181 ? -5.698 12.712 3.384 1.00 47.31 181 ALA A N 1
ATOM 1386 C CA . ALA A 1 181 ? -5.124 12.473 2.069 1.00 47.31 181 ALA A CA 1
ATOM 1387 C C . ALA A 1 181 ? -3.674 12.993 2.022 1.00 47.31 181 ALA A C 1
ATOM 1389 O O . ALA A 1 181 ? -3.445 14.113 1.564 1.00 47.31 181 ALA A O 1
ATOM 1390 N N . LEU A 1 182 ? -2.692 12.218 2.501 1.00 53.91 182 LEU A N 1
ATOM 1391 C CA . LEU A 1 182 ? -1.281 12.597 2.363 1.00 53.91 182 LEU A CA 1
ATOM 1392 C C . LEU A 1 182 ? -0.453 11.637 1.500 1.00 53.91 182 LEU A C 1
ATOM 1394 O O . LEU A 1 182 ? -0.167 10.489 1.824 1.00 53.91 182 LEU A O 1
ATOM 1398 N N . THR A 1 183 ? -0.030 12.248 0.400 1.00 55.44 183 THR A N 1
ATOM 1399 C CA . THR A 1 183 ? 1.081 12.025 -0.520 1.00 55.44 183 THR A CA 1
ATOM 1400 C C . THR A 1 183 ? 2.386 11.624 0.189 1.00 55.44 183 THR A C 1
ATOM 1402 O O . THR A 1 183 ? 2.935 12.430 0.938 1.00 55.44 183 THR A O 1
ATOM 1405 N N . ALA A 1 184 ? 2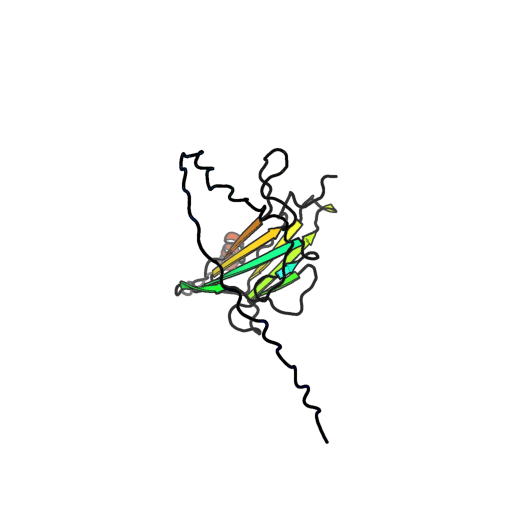.964 10.452 -0.101 1.00 57.41 184 ALA A N 1
ATOM 1406 C CA . ALA A 1 184 ? 4.376 10.192 0.197 1.00 57.41 184 ALA A CA 1
ATOM 1407 C C . ALA A 1 184 ? 5.217 10.207 -1.088 1.00 57.41 184 ALA A C 1
ATOM 1409 O O . ALA A 1 184 ? 5.471 9.195 -1.744 1.00 57.41 184 ALA A O 1
ATOM 1410 N N . SER A 1 185 ? 5.712 11.397 -1.425 1.00 62.06 185 SER A N 1
ATOM 1411 C CA . SER A 1 185 ? 6.897 11.519 -2.273 1.00 62.06 185 SER A CA 1
ATOM 1412 C C . SER A 1 185 ? 8.108 10.979 -1.502 1.00 62.06 185 SER A C 1
ATOM 1414 O O . SER A 1 185 ? 8.323 11.393 -0.362 1.00 62.06 185 SER A O 1
ATOM 1416 N N . ASN A 1 186 ? 8.895 10.102 -2.134 1.00 63.34 186 ASN A N 1
ATOM 1417 C CA . ASN A 1 186 ? 10.165 9.532 -1.638 1.00 63.34 186 ASN A CA 1
ATOM 1418 C C . ASN A 1 186 ? 10.039 8.331 -0.679 1.00 63.34 186 ASN A C 1
ATOM 1420 O O . ASN A 1 186 ? 10.676 8.297 0.374 1.00 63.34 186 ASN A O 1
ATOM 1424 N N . ALA A 1 187 ? 9.229 7.327 -1.020 1.00 71.94 187 ALA A N 1
ATOM 1425 C CA . ALA A 1 187 ? 9.357 6.020 -0.372 1.00 71.94 187 ALA A CA 1
ATOM 1426 C C . ALA A 1 187 ? 10.587 5.268 -0.939 1.00 71.94 187 ALA A C 1
ATOM 1428 O O . ALA A 1 187 ? 11.153 5.675 -1.946 1.00 71.94 187 ALA A O 1
ATOM 1429 N N . PHE A 1 188 ? 11.043 4.209 -0.270 1.00 86.69 188 PHE A N 1
ATOM 1430 C CA . PHE A 1 188 ? 12.066 3.280 -0.783 1.00 86.69 188 PHE A CA 1
ATOM 1431 C C . PHE A 1 188 ? 13.267 3.935 -1.518 1.00 86.69 188 PHE A C 1
ATOM 1433 O O . PHE A 1 188 ? 13.396 3.785 -2.734 1.00 86.69 188 PHE A O 1
ATOM 1440 N N . PRO A 1 189 ? 14.158 4.660 -0.816 1.00 84.75 189 PRO A N 1
ATOM 1441 C CA . PRO A 1 189 ? 15.409 5.155 -1.411 1.00 84.75 189 PRO A CA 1
ATOM 1442 C C . PRO A 1 189 ? 16.289 4.026 -1.974 1.00 84.75 189 PRO A C 1
ATOM 1444 O O . PRO A 1 189 ? 17.017 4.221 -2.937 1.00 84.75 189 PRO A O 1
ATOM 1447 N N . ASP A 1 190 ? 16.198 2.826 -1.397 1.00 88.62 190 ASP A N 1
ATOM 1448 C CA . ASP A 1 190 ? 16.985 1.660 -1.808 1.00 88.62 190 ASP A CA 1
ATOM 1449 C C . ASP A 1 190 ? 16.367 0.894 -2.997 1.00 88.62 190 ASP A C 1
ATOM 1451 O O . ASP A 1 190 ? 16.899 -0.126 -3.421 1.00 88.62 190 ASP A O 1
ATOM 1455 N N . ALA A 1 191 ? 15.228 1.353 -3.534 1.00 89.12 191 ALA A N 1
ATOM 1456 C CA . ALA A 1 191 ? 14.510 0.660 -4.607 1.00 89.12 191 ALA A CA 1
ATOM 1457 C C . ALA A 1 191 ? 15.087 0.900 -6.009 1.00 89.12 191 ALA A C 1
ATOM 1459 O O . ALA A 1 191 ? 14.789 0.143 -6.939 1.00 89.12 191 ALA A O 1
ATOM 1460 N N . CYS A 1 192 ? 15.877 1.950 -6.192 1.00 90.88 192 CYS A N 1
ATOM 1461 C CA . CYS A 1 192 ? 16.471 2.249 -7.484 1.00 90.88 192 CYS A CA 1
ATOM 1462 C C . CYS A 1 192 ? 17.740 1.425 -7.690 1.00 90.88 192 CYS A C 1
ATOM 1464 O O . CYS A 1 192 ? 18.531 1.248 -6.767 1.00 90.88 192 CYS A O 1
ATOM 1466 N N . ALA A 1 193 ? 17.947 0.926 -8.911 1.00 79.81 193 ALA A N 1
ATOM 1467 C CA . ALA A 1 193 ? 19.215 0.300 -9.257 1.00 79.81 193 ALA A CA 1
ATOM 1468 C C . ALA A 1 193 ? 20.345 1.317 -9.034 1.00 79.81 193 ALA A C 1
ATOM 1470 O O . ALA A 1 193 ? 20.253 2.449 -9.511 1.00 79.81 193 ALA A O 1
ATOM 1471 N N . SER A 1 194 ? 21.397 0.913 -8.321 1.00 65.19 194 SER A N 1
ATOM 1472 C CA . SER A 1 194 ? 22.616 1.711 -8.207 1.00 65.19 194 SER A CA 1
ATOM 1473 C C . SER A 1 194 ? 23.176 1.940 -9.613 1.00 65.19 194 SER A C 1
ATOM 1475 O O . SER A 1 194 ? 23.477 0.967 -10.310 1.00 65.19 194 SER A O 1
ATOM 1477 N N . SER A 1 195 ? 23.251 3.205 -10.031 1.00 50.59 195 SER A N 1
ATOM 1478 C CA . SER A 1 195 ? 23.797 3.629 -11.327 1.00 50.59 195 SER A CA 1
ATOM 1479 C C . SER A 1 195 ? 25.252 3.221 -11.523 1.00 50.59 195 SER A C 1
ATOM 1481 O O . SER A 1 195 ? 26.006 3.353 -10.530 1.00 50.59 195 SER A O 1
#